Protein AF-A0A1H9RMD9-F1 (afdb_monomer_lite)

Structure (mmCIF, N/CA/C/O backbone):
data_AF-A0A1H9RMD9-F1
#
_entry.id   AF-A0A1H9RMD9-F1
#
loop_
_atom_site.group_PDB
_atom_site.id
_atom_site.type_symbol
_atom_site.label_atom_id
_atom_site.label_alt_id
_atom_site.label_comp_id
_atom_site.label_asym_id
_atom_site.label_entity_id
_atom_site.label_seq_id
_atom_site.pdbx_PDB_ins_code
_atom_site.Cartn_x
_atom_site.Cartn_y
_atom_site.Cartn_z
_atom_site.occupancy
_atom_site.B_iso_or_equiv
_atom_site.auth_seq_id
_atom_site.auth_comp_id
_atom_site.auth_asym_id
_atom_site.auth_atom_id
_atom_site.pdbx_PDB_model_num
ATOM 1 N N . MET A 1 1 ? 82.517 -25.691 -67.158 1.00 53.81 1 MET A N 1
ATOM 2 C CA . MET A 1 1 ? 81.342 -25.054 -66.534 1.00 53.81 1 MET A CA 1
ATOM 3 C C . MET A 1 1 ? 80.166 -25.959 -66.842 1.00 53.81 1 MET A C 1
ATOM 5 O O . MET A 1 1 ? 79.959 -26.253 -68.012 1.00 53.81 1 MET A O 1
ATOM 9 N N . ASP A 1 2 ? 79.542 -26.534 -65.818 1.00 80.00 2 ASP A N 1
ATOM 10 C CA . ASP A 1 2 ? 78.596 -27.642 -65.974 1.00 80.00 2 ASP A CA 1
ATOM 11 C C . ASP A 1 2 ? 77.210 -27.104 -66.353 1.00 80.00 2 ASP A C 1
ATOM 13 O O . ASP A 1 2 ? 76.654 -26.243 -65.667 1.00 80.00 2 ASP A O 1
ATOM 17 N N . THR A 1 3 ? 76.655 -27.580 -67.465 1.00 80.94 3 THR A N 1
ATOM 18 C CA . THR A 1 3 ? 75.350 -27.142 -67.985 1.00 80.94 3 THR A CA 1
ATOM 19 C C . THR A 1 3 ? 74.214 -27.405 -67.001 1.00 80.94 3 THR A C 1
ATOM 21 O O . THR A 1 3 ? 73.230 -26.668 -66.996 1.00 80.94 3 THR A O 1
ATOM 24 N N . ASN A 1 4 ? 74.371 -28.393 -66.116 1.00 83.81 4 ASN A N 1
ATOM 25 C CA . ASN A 1 4 ? 73.386 -28.693 -65.079 1.00 83.81 4 ASN A CA 1
ATOM 26 C C . ASN A 1 4 ? 73.308 -27.594 -64.007 1.00 83.81 4 ASN A C 1
ATOM 28 O O . ASN A 1 4 ? 72.232 -27.327 -63.478 1.00 83.81 4 ASN A O 1
ATOM 32 N N . GLN A 1 5 ? 74.426 -26.918 -63.734 1.00 86.50 5 GLN A N 1
ATOM 33 C CA . GLN A 1 5 ? 74.507 -25.849 -62.739 1.00 86.50 5 GLN A CA 1
ATOM 34 C C . GLN A 1 5 ? 73.858 -24.555 -63.257 1.00 86.50 5 GLN A C 1
ATOM 36 O O . GLN A 1 5 ? 73.106 -23.896 -62.542 1.00 86.50 5 GLN A O 1
ATOM 41 N N . LEU A 1 6 ? 74.050 -24.254 -64.547 1.00 87.81 6 LEU A N 1
ATOM 42 C CA . LEU A 1 6 ? 73.352 -23.153 -65.218 1.00 87.81 6 LEU A CA 1
ATOM 43 C C . LEU A 1 6 ? 71.838 -23.372 -65.246 1.00 87.81 6 LEU A C 1
ATOM 45 O O . LEU A 1 6 ? 71.088 -22.432 -65.002 1.00 87.81 6 LEU A O 1
ATOM 49 N N . LEU A 1 7 ? 71.382 -24.602 -65.503 1.00 88.06 7 LEU A N 1
ATOM 50 C CA . LEU A 1 7 ? 69.952 -24.903 -65.536 1.00 88.06 7 LEU A CA 1
ATOM 51 C C . LEU A 1 7 ? 69.302 -24.744 -64.151 1.00 88.06 7 LEU A C 1
ATOM 53 O O . LEU A 1 7 ? 68.204 -24.197 -64.053 1.00 88.06 7 LEU A O 1
ATOM 57 N N . SER A 1 8 ? 69.985 -25.171 -63.079 1.00 90.38 8 SER A N 1
ATOM 58 C CA . SER A 1 8 ? 69.480 -24.999 -61.712 1.00 90.38 8 SER A CA 1
ATOM 59 C C . SER A 1 8 ? 69.445 -23.537 -61.276 1.00 90.38 8 SER A C 1
ATOM 61 O O . SER A 1 8 ? 68.487 -23.128 -60.624 1.00 90.38 8 SER A O 1
ATOM 63 N N . ASP A 1 9 ? 70.438 -22.733 -61.666 1.00 89.38 9 ASP A N 1
ATOM 64 C CA . ASP A 1 9 ? 70.479 -21.310 -61.317 1.00 89.38 9 ASP A CA 1
ATOM 65 C C . ASP A 1 9 ? 69.422 -20.508 -62.088 1.00 89.38 9 ASP A C 1
ATOM 67 O O . ASP A 1 9 ? 68.794 -19.614 -61.521 1.00 89.38 9 ASP A O 1
ATOM 71 N N . LEU A 1 10 ? 69.141 -20.879 -63.342 1.00 88.31 10 LEU A N 1
ATOM 72 C CA . LEU A 1 10 ? 68.088 -20.257 -64.150 1.00 88.31 10 LEU A CA 1
ATOM 73 C C . LEU A 1 10 ? 66.688 -20.641 -63.657 1.00 88.31 10 LEU A C 1
ATOM 75 O O . LEU A 1 10 ? 65.811 -19.784 -63.597 1.00 88.31 10 LEU A O 1
ATOM 79 N N . ALA A 1 11 ? 66.489 -21.894 -63.234 1.00 86.06 11 ALA A N 1
ATOM 80 C CA . ALA A 1 11 ? 65.247 -22.325 -62.592 1.00 86.06 11 ALA A CA 1
ATOM 81 C C . ALA A 1 11 ? 65.020 -21.596 -61.257 1.00 86.06 11 ALA A C 1
ATOM 83 O O . ALA A 1 11 ? 63.915 -21.134 -60.984 1.00 86.06 11 ALA A O 1
ATOM 84 N N . ARG A 1 12 ? 66.075 -21.412 -60.454 1.00 87.38 12 ARG A N 1
ATOM 85 C CA . ARG A 1 12 ? 66.006 -20.700 -59.170 1.00 87.38 12 ARG A CA 1
ATOM 86 C C . ARG A 1 12 ? 65.790 -19.196 -59.347 1.00 87.38 12 ARG A C 1
ATOM 88 O O . ARG A 1 12 ? 65.047 -18.600 -58.573 1.00 87.38 12 ARG A O 1
ATOM 95 N N . ALA A 1 13 ? 66.389 -18.596 -60.377 1.00 84.44 13 ALA A N 1
ATOM 96 C CA . ALA A 1 13 ? 66.125 -17.216 -60.768 1.00 84.44 13 ALA A CA 1
ATOM 97 C C . ALA A 1 13 ? 64.687 -17.049 -61.285 1.00 84.44 13 ALA A C 1
ATOM 99 O O . ALA A 1 13 ? 64.004 -16.120 -60.875 1.00 84.44 13 ALA A O 1
ATOM 100 N N . ALA A 1 14 ? 64.188 -17.973 -62.112 1.00 82.44 14 ALA A N 1
ATOM 101 C CA . ALA A 1 14 ? 62.809 -17.946 -62.596 1.00 82.44 14 ALA A CA 1
ATOM 102 C C . ALA A 1 14 ? 61.785 -18.110 -61.457 1.00 82.44 14 ALA A C 1
ATOM 104 O O . ALA A 1 14 ? 60.787 -17.393 -61.426 1.00 82.44 14 ALA A O 1
ATOM 105 N N . ASP A 1 15 ? 62.053 -18.982 -60.479 1.00 81.44 15 ASP A N 1
ATOM 106 C CA . ASP A 1 15 ? 61.215 -19.121 -59.281 1.00 81.44 15 ASP A CA 1
ATOM 107 C C . ASP A 1 15 ? 61.269 -17.885 -58.369 1.00 81.44 15 ASP A C 1
ATOM 109 O O . ASP A 1 15 ? 60.271 -17.560 -57.724 1.00 81.44 15 ASP A O 1
ATOM 113 N N . ALA A 1 16 ? 62.396 -17.166 -58.344 1.00 77.56 16 ALA A N 1
ATOM 114 C CA . ALA A 1 16 ? 62.535 -15.909 -57.609 1.00 77.56 16 ALA A CA 1
ATOM 115 C C . ALA A 1 16 ? 61.801 -14.731 -58.277 1.00 77.56 16 ALA A C 1
ATOM 117 O O . ALA A 1 16 ? 61.480 -13.759 -57.596 1.00 77.56 16 ALA A O 1
ATOM 118 N N . VAL A 1 17 ? 61.495 -14.821 -59.578 1.00 74.19 17 VAL A N 1
ATOM 119 C CA . VAL A 1 17 ? 60.726 -13.808 -60.329 1.00 74.19 17 VAL A CA 1
ATOM 120 C C . VAL A 1 17 ? 59.241 -14.186 -60.429 1.00 74.19 17 VAL A C 1
ATOM 122 O O . VAL A 1 17 ? 58.514 -13.609 -61.232 1.00 74.19 17 VAL A O 1
ATOM 125 N N . LYS A 1 18 ? 58.731 -15.122 -59.609 1.00 68.69 18 LYS A N 1
ATOM 126 C CA . LYS A 1 18 ? 57.278 -15.352 -59.534 1.00 68.69 18 LYS A CA 1
ATOM 127 C C . LYS A 1 18 ? 56.593 -14.024 -59.174 1.00 68.69 18 LYS A C 1
ATOM 129 O O . LYS A 1 18 ? 56.817 -13.532 -58.065 1.00 68.69 18 LYS A O 1
ATOM 134 N N . PRO A 1 19 ? 55.806 -13.422 -60.091 1.00 67.75 19 PRO A N 1
ATOM 135 C CA . PRO A 1 19 ? 55.183 -12.133 -59.837 1.00 67.75 19 PRO A CA 1
ATOM 136 C C . PRO A 1 19 ? 54.309 -12.269 -58.594 1.00 67.75 19 PRO A C 1
ATOM 138 O O . PRO A 1 19 ? 53.657 -13.303 -58.400 1.00 67.75 19 PRO A O 1
ATOM 141 N N . ALA A 1 20 ? 54.353 -11.262 -57.719 1.00 70.44 20 ALA A N 1
ATOM 142 C CA . ALA A 1 20 ? 53.529 -11.246 -56.521 1.00 70.44 20 ALA A CA 1
ATOM 143 C C . ALA A 1 20 ? 52.080 -11.539 -56.932 1.00 70.44 20 ALA A C 1
ATOM 145 O O . ALA A 1 20 ? 51.579 -10.938 -57.876 1.00 70.44 20 ALA A O 1
ATOM 146 N N . GLN A 1 21 ? 51.431 -12.511 -56.285 1.00 70.50 21 GLN A N 1
ATOM 147 C CA . GLN A 1 21 ? 50.040 -12.840 -56.592 1.00 70.50 21 GLN A CA 1
ATOM 148 C C . GLN A 1 21 ? 49.174 -11.598 -56.350 1.00 70.50 21 GLN A C 1
ATOM 150 O O . GLN A 1 21 ? 48.969 -11.186 -55.205 1.00 70.50 21 GLN A O 1
ATOM 155 N N . GLU A 1 22 ? 48.707 -10.996 -57.438 1.00 71.19 22 GLU A N 1
ATOM 156 C CA . GLU A 1 22 ? 47.790 -9.866 -57.430 1.00 71.19 22 GLU A CA 1
ATOM 157 C C . GLU A 1 22 ? 46.358 -10.395 -57.395 1.00 71.19 22 GLU A C 1
ATOM 159 O O . GLU A 1 22 ? 45.977 -11.276 -58.170 1.00 71.19 22 GLU A O 1
ATOM 164 N N . TYR A 1 23 ? 45.563 -9.872 -56.466 1.00 72.12 23 TYR A N 1
ATOM 165 C CA . TYR A 1 23 ? 44.143 -10.179 -56.379 1.00 72.12 23 TYR A CA 1
ATOM 166 C C . TYR A 1 23 ? 43.391 -8.972 -56.929 1.00 72.12 23 TYR A C 1
ATOM 168 O O . TYR A 1 23 ? 43.366 -7.911 -56.308 1.00 72.12 23 TYR A O 1
ATOM 176 N N . CYS A 1 24 ? 42.793 -9.118 -58.109 1.00 75.62 24 CYS A N 1
ATOM 177 C CA . CYS A 1 24 ? 41.952 -8.075 -58.686 1.00 75.62 24 CYS A CA 1
ATOM 178 C C . CYS A 1 24 ? 40.506 -8.317 -58.225 1.00 75.62 24 CYS A C 1
ATOM 180 O O . CYS A 1 24 ? 39.916 -9.357 -58.533 1.00 75.62 24 CYS A O 1
ATOM 182 N N . PHE A 1 25 ? 39.945 -7.387 -57.447 1.00 63.28 25 PHE A N 1
ATOM 183 C CA . PHE A 1 25 ? 38.545 -7.460 -57.023 1.00 63.28 25 PHE A CA 1
ATOM 184 C C . PHE A 1 25 ? 37.649 -7.016 -58.184 1.00 63.28 25 PHE A C 1
ATOM 186 O O . PHE A 1 25 ? 37.844 -5.959 -58.778 1.00 63.28 25 PHE A O 1
ATOM 193 N N . LEU A 1 26 ? 36.694 -7.866 -58.547 1.00 59.75 26 LEU A N 1
ATOM 194 C CA . LEU A 1 26 ? 35.882 -7.735 -59.753 1.00 59.75 26 LEU A CA 1
ATOM 195 C C . LEU A 1 26 ? 34.521 -7.104 -59.396 1.00 59.75 26 LEU A C 1
ATOM 197 O O . LEU A 1 26 ? 33.868 -7.564 -58.463 1.00 59.75 26 LEU A O 1
ATOM 201 N N . TRP A 1 27 ? 34.107 -6.110 -60.196 1.00 53.94 27 TRP A N 1
ATOM 202 C CA . TRP A 1 27 ? 32.767 -5.487 -60.275 1.00 53.94 27 TRP A CA 1
ATOM 203 C C . TRP A 1 27 ? 32.401 -4.335 -59.317 1.00 53.94 27 TRP A C 1
ATOM 205 O O . TRP A 1 27 ? 31.332 -4.349 -58.712 1.00 53.94 27 TRP A O 1
ATOM 215 N N . VAL A 1 28 ? 33.193 -3.259 -59.288 1.00 50.91 28 VAL A N 1
ATOM 216 C CA . VAL A 1 28 ? 32.631 -1.909 -59.068 1.00 50.91 28 VAL A CA 1
ATOM 217 C C . VAL A 1 28 ? 33.062 -1.032 -60.247 1.00 50.91 28 VAL A C 1
ATOM 219 O O . VAL A 1 28 ? 34.211 -0.619 -60.325 1.00 50.91 28 VAL A O 1
ATOM 222 N N . ASP A 1 29 ? 32.160 -0.884 -61.221 1.00 55.88 29 ASP A N 1
ATOM 223 C CA . ASP A 1 29 ? 32.210 -0.017 -62.411 1.00 55.88 29 ASP A CA 1
ATOM 224 C C . ASP A 1 29 ? 33.599 0.271 -63.041 1.00 55.88 29 ASP A C 1
ATOM 226 O O . ASP A 1 29 ? 34.241 1.297 -62.837 1.00 55.88 29 ASP A O 1
ATOM 230 N N . TRP A 1 30 ? 33.999 -0.651 -63.923 1.00 53.75 30 TRP A N 1
ATOM 231 C CA . TRP A 1 30 ? 34.917 -0.493 -65.066 1.00 53.75 30 TRP A CA 1
ATOM 232 C C . TRP A 1 30 ? 36.423 -0.224 -64.859 1.00 53.75 30 TRP A C 1
ATOM 234 O O . TRP A 1 30 ? 37.140 -0.142 -65.856 1.00 53.75 30 TRP A O 1
ATOM 244 N N . TRP A 1 31 ? 36.956 -0.219 -63.633 1.00 49.94 31 TRP A N 1
ATOM 245 C CA . TRP A 1 31 ? 38.413 -0.194 -63.396 1.00 49.94 31 TRP A CA 1
ATOM 246 C C . TRP A 1 31 ? 38.841 -1.380 -62.525 1.00 49.94 31 TRP A C 1
ATOM 248 O O . TRP A 1 31 ? 38.428 -1.494 -61.375 1.00 49.94 31 TRP A O 1
ATOM 258 N N . ALA A 1 32 ? 39.674 -2.280 -63.063 1.00 57.38 32 ALA A N 1
ATOM 259 C CA . ALA A 1 32 ? 40.263 -3.363 -62.279 1.00 57.38 32 ALA A CA 1
ATOM 260 C C . ALA A 1 32 ? 41.388 -2.794 -61.402 1.00 57.38 32 ALA A C 1
ATOM 262 O O . ALA A 1 32 ? 42.522 -2.639 -61.851 1.00 57.38 32 ALA A O 1
ATOM 263 N N . THR A 1 33 ? 41.078 -2.459 -60.150 1.00 67.44 33 THR A N 1
ATOM 264 C CA . THR A 1 33 ? 42.100 -2.166 -59.145 1.00 67.44 33 THR A CA 1
ATOM 265 C C . THR A 1 33 ? 42.712 -3.486 -58.677 1.00 67.44 33 THR A C 1
ATOM 267 O O . THR A 1 33 ? 42.180 -4.191 -57.820 1.00 67.44 33 THR A O 1
ATOM 270 N N . CYS A 1 34 ? 43.830 -3.864 -59.295 1.00 72.50 34 CYS A N 1
ATOM 271 C CA . CYS A 1 34 ? 44.657 -4.965 -58.817 1.00 72.50 34 CYS A CA 1
ATOM 272 C C . CYS A 1 34 ? 45.493 -4.452 -57.640 1.00 72.50 34 CYS A C 1
ATOM 274 O O . CYS A 1 34 ? 46.267 -3.508 -57.783 1.00 72.50 34 CYS A O 1
ATOM 276 N N . MET A 1 35 ? 45.279 -5.035 -56.461 1.00 75.75 35 MET A N 1
ATOM 277 C CA . MET A 1 35 ? 46.030 -4.714 -55.247 1.00 75.75 35 MET A CA 1
ATOM 278 C C . MET A 1 35 ? 46.910 -5.891 -54.851 1.00 75.75 35 MET A C 1
ATOM 280 O O . MET A 1 35 ? 46.556 -7.063 -55.040 1.00 75.75 35 MET A O 1
ATOM 284 N N . THR A 1 36 ? 48.053 -5.581 -54.244 1.00 82.12 36 THR A N 1
ATOM 285 C CA . THR A 1 36 ? 48.910 -6.615 -53.669 1.00 82.12 36 THR A CA 1
ATOM 286 C C . THR A 1 36 ? 48.230 -7.236 -52.446 1.00 82.12 36 THR A C 1
ATOM 288 O O . THR A 1 36 ? 47.447 -6.598 -51.735 1.00 82.12 36 THR A O 1
ATOM 291 N N . LYS A 1 37 ? 48.559 -8.496 -52.143 1.00 81.00 37 LYS A N 1
ATOM 292 C CA . LYS A 1 37 ? 48.051 -9.199 -50.951 1.00 81.00 37 LYS A CA 1
ATOM 293 C C . LYS A 1 37 ? 48.243 -8.399 -49.653 1.00 81.00 37 LYS A C 1
ATOM 295 O O . LYS A 1 37 ? 47.388 -8.449 -48.767 1.00 81.00 37 LYS A O 1
ATOM 300 N N . ALA A 1 38 ? 49.360 -7.677 -49.543 1.00 82.56 38 ALA A N 1
ATOM 301 C CA . ALA A 1 38 ? 49.685 -6.870 -48.372 1.00 82.56 38 ALA A CA 1
ATOM 302 C C . ALA A 1 38 ? 48.685 -5.718 -48.199 1.00 82.56 38 ALA A C 1
ATOM 304 O O . ALA A 1 38 ? 48.124 -5.543 -47.118 1.00 82.56 38 ALA A O 1
ATOM 305 N N . GLU A 1 39 ? 48.386 -4.994 -49.276 1.00 82.94 39 GLU A N 1
ATOM 306 C CA . GLU A 1 39 ? 47.441 -3.880 -49.243 1.00 82.94 39 GLU A CA 1
ATOM 307 C C . GLU A 1 39 ? 46.017 -4.364 -48.946 1.00 82.94 39 GLU A C 1
ATOM 309 O O . GLU A 1 39 ? 45.337 -3.777 -48.107 1.00 82.94 39 GLU A O 1
ATOM 314 N N . TRP A 1 40 ? 45.582 -5.478 -49.547 1.00 81.38 40 TRP A N 1
ATOM 315 C CA . TRP A 1 40 ? 44.256 -6.048 -49.275 1.00 81.38 40 TRP A CA 1
ATOM 316 C C . TRP A 1 40 ? 44.070 -6.394 -47.792 1.00 81.38 40 TRP A C 1
ATOM 318 O O . TRP A 1 40 ? 43.049 -6.062 -47.187 1.00 81.38 40 TRP A O 1
ATOM 328 N N . SER A 1 41 ? 45.088 -7.008 -47.181 1.00 86.25 41 SER A N 1
ATOM 329 C CA . SER A 1 41 ? 45.054 -7.344 -45.756 1.00 86.25 41 SER A CA 1
ATOM 330 C C . SER A 1 41 ? 44.949 -6.103 -44.860 1.00 86.25 41 SER A C 1
ATOM 332 O O . SER A 1 41 ? 44.195 -6.119 -43.886 1.00 86.25 41 SER A O 1
ATOM 334 N N . GLY A 1 42 ? 45.616 -5.003 -45.234 1.00 88.50 42 GLY A N 1
ATOM 335 C CA . GLY A 1 42 ? 45.540 -3.731 -44.516 1.00 88.50 42 GLY A CA 1
ATOM 336 C C . GLY A 1 42 ? 44.139 -3.120 -44.550 1.00 88.50 42 GLY A C 1
ATOM 337 O O . GLY A 1 42 ? 43.620 -2.706 -43.513 1.00 88.50 42 GLY A O 1
ATOM 338 N N . TRP A 1 43 ? 43.479 -3.138 -45.712 1.00 87.75 43 TRP A N 1
ATOM 339 C CA . TRP A 1 43 ? 42.097 -2.663 -45.830 1.00 87.75 43 TRP A CA 1
ATOM 340 C C . TRP A 1 43 ? 41.114 -3.527 -45.048 1.00 87.75 43 TRP A C 1
ATOM 342 O O . TRP A 1 43 ? 40.283 -2.987 -44.322 1.00 87.75 43 TRP A O 1
ATOM 352 N N . MET A 1 44 ? 41.221 -4.856 -45.126 1.00 91.31 44 MET A N 1
ATOM 353 C CA . MET A 1 44 ? 40.351 -5.748 -44.351 1.00 91.31 44 MET A CA 1
ATOM 354 C C . MET A 1 44 ? 40.520 -5.551 -42.842 1.00 91.31 44 MET A C 1
ATOM 356 O O . MET A 1 44 ? 39.533 -5.576 -42.109 1.00 91.31 44 MET A O 1
ATOM 360 N N . GLN A 1 45 ? 41.741 -5.295 -42.369 1.00 92.12 45 GLN A N 1
ATOM 361 C CA . GLN A 1 45 ? 41.993 -4.956 -40.969 1.00 92.12 45 GLN A CA 1
ATOM 362 C C . GLN A 1 45 ? 41.382 -3.596 -40.589 1.00 92.12 45 GLN A C 1
ATOM 364 O O . GLN A 1 45 ? 40.785 -3.464 -39.516 1.00 92.12 45 GLN A O 1
ATOM 369 N N . ALA A 1 46 ? 41.472 -2.596 -41.470 1.00 93.56 46 ALA A N 1
ATOM 370 C CA . ALA A 1 46 ? 40.856 -1.291 -41.249 1.00 93.56 46 ALA A CA 1
ATOM 371 C C . ALA A 1 46 ? 39.320 -1.396 -41.196 1.00 93.56 46 ALA A C 1
ATOM 373 O O . ALA A 1 46 ? 38.710 -0.955 -40.224 1.00 93.56 46 ALA A O 1
ATOM 374 N N . PHE A 1 47 ? 38.689 -2.069 -42.162 1.00 94.06 47 PHE A N 1
ATOM 375 C CA . PHE A 1 47 ? 37.240 -2.289 -42.155 1.00 94.06 47 PHE A CA 1
ATOM 376 C C . PHE A 1 47 ? 36.788 -3.144 -40.974 1.00 94.06 47 PHE A C 1
ATOM 378 O O . PHE A 1 47 ? 35.806 -2.803 -40.321 1.00 94.06 47 PHE A O 1
ATOM 385 N N . GLY A 1 48 ? 37.515 -4.218 -40.663 1.00 95.62 48 GLY A N 1
ATOM 386 C CA . GLY A 1 48 ? 37.215 -5.083 -39.527 1.00 95.62 48 GLY A CA 1
ATOM 387 C C . GLY A 1 48 ? 37.265 -4.333 -38.199 1.00 95.62 48 GLY A C 1
ATOM 388 O O . GLY A 1 48 ? 36.369 -4.496 -37.375 1.00 95.62 48 GLY A O 1
ATOM 389 N N . SER A 1 49 ? 38.261 -3.462 -38.004 1.00 96.56 49 SER A N 1
ATOM 390 C CA . SER A 1 49 ? 38.368 -2.665 -36.776 1.00 96.56 49 SER A CA 1
ATOM 391 C C . SER A 1 49 ? 37.249 -1.625 -36.657 1.00 96.56 49 SER A C 1
ATOM 393 O O . SER A 1 49 ? 36.628 -1.529 -35.599 1.00 96.56 49 SER A O 1
ATOM 395 N N . VAL A 1 50 ? 36.906 -0.919 -37.740 1.00 96.31 50 VAL A N 1
ATOM 396 C CA . VAL A 1 50 ? 35.770 0.020 -37.750 1.00 96.31 50 VAL A CA 1
ATOM 397 C C . VAL A 1 50 ? 34.446 -0.709 -37.510 1.00 96.31 50 VAL A C 1
ATOM 399 O O . VAL A 1 50 ? 33.663 -0.285 -36.662 1.00 96.31 50 VAL A O 1
ATOM 402 N N . ALA A 1 51 ? 34.204 -1.829 -38.196 1.00 97.00 51 ALA A N 1
ATOM 403 C CA . ALA A 1 51 ? 32.995 -2.630 -38.019 1.00 97.00 51 ALA A CA 1
ATOM 404 C C . ALA A 1 51 ? 32.873 -3.176 -36.589 1.00 97.00 51 ALA A C 1
ATOM 406 O O . ALA A 1 51 ? 31.783 -3.148 -36.021 1.00 97.00 51 ALA A O 1
ATOM 407 N N . ALA A 1 52 ? 33.979 -3.614 -35.980 1.00 97.56 52 ALA A N 1
ATOM 408 C CA . ALA A 1 52 ? 33.997 -4.059 -34.590 1.00 97.56 52 ALA A CA 1
ATOM 409 C C . ALA A 1 52 ? 33.653 -2.923 -33.614 1.00 97.56 52 ALA A C 1
ATOM 411 O O . ALA A 1 52 ? 32.868 -3.137 -32.692 1.00 97.56 52 ALA A O 1
ATOM 412 N N . ILE A 1 53 ? 34.178 -1.710 -33.832 1.00 97.50 53 ILE A N 1
ATOM 413 C CA . ILE A 1 53 ? 33.858 -0.535 -33.004 1.00 97.50 53 ILE A CA 1
ATOM 414 C C . ILE A 1 53 ? 32.378 -0.165 -33.143 1.00 97.50 53 ILE A C 1
ATOM 416 O O . ILE A 1 53 ? 31.691 -0.008 -32.135 1.00 97.50 53 ILE A O 1
ATOM 420 N N . VAL A 1 54 ? 31.865 -0.068 -34.374 1.00 97.69 54 VAL A N 1
ATOM 421 C CA . VAL A 1 54 ? 30.444 0.230 -34.624 1.00 97.69 54 VAL A CA 1
ATOM 422 C C . VAL A 1 54 ? 29.556 -0.847 -34.000 1.00 97.69 54 VAL A C 1
ATOM 424 O O . VAL A 1 54 ? 28.592 -0.523 -33.309 1.00 97.69 54 VAL A O 1
ATOM 427 N N . GLY A 1 55 ? 29.911 -2.122 -34.171 1.00 98.06 55 GLY A N 1
ATOM 428 C CA . GLY A 1 55 ? 29.206 -3.245 -33.561 1.00 98.06 55 GLY A CA 1
ATOM 429 C C . GLY A 1 55 ? 29.186 -3.170 -32.033 1.00 98.06 55 GLY A C 1
ATOM 430 O O . GLY A 1 55 ? 28.129 -3.347 -31.432 1.00 98.06 55 GLY A O 1
ATOM 431 N N . ALA A 1 56 ? 30.316 -2.841 -31.400 1.00 97.62 56 ALA A N 1
ATOM 432 C CA . ALA A 1 56 ? 30.405 -2.680 -29.950 1.00 97.62 56 ALA A CA 1
ATOM 433 C C . ALA A 1 56 ? 29.519 -1.533 -29.435 1.00 97.62 56 ALA A C 1
ATOM 435 O O . ALA A 1 56 ? 28.825 -1.700 -28.429 1.00 97.62 56 ALA A O 1
ATOM 436 N N . VAL A 1 57 ? 29.491 -0.392 -30.134 1.00 98.19 57 VAL A N 1
ATOM 437 C CA . VAL A 1 57 ? 28.632 0.749 -29.776 1.00 98.19 57 VAL A CA 1
ATOM 438 C C . VAL A 1 57 ? 27.155 0.380 -29.904 1.00 98.19 57 VAL A C 1
ATOM 440 O O . VAL A 1 57 ? 26.404 0.558 -28.947 1.00 98.19 57 VAL A O 1
ATOM 443 N N . LEU A 1 58 ? 26.741 -0.195 -31.038 1.00 97.81 58 LEU A N 1
ATOM 444 C CA . LEU A 1 58 ? 25.344 -0.584 -31.267 1.00 97.81 58 LEU A CA 1
ATOM 445 C C . LEU A 1 58 ? 24.863 -1.628 -30.254 1.00 97.81 58 LEU A C 1
ATOM 447 O O . LEU A 1 58 ? 23.750 -1.524 -29.739 1.00 97.81 58 LEU A O 1
ATOM 451 N N . LEU A 1 59 ? 25.707 -2.612 -29.936 1.00 98.06 59 LEU A N 1
ATOM 452 C CA . LEU A 1 59 ? 25.393 -3.640 -28.948 1.00 98.06 59 LEU A CA 1
ATOM 453 C C . LEU A 1 59 ? 25.251 -3.043 -27.542 1.00 98.06 59 LEU A C 1
ATOM 455 O O . LEU A 1 59 ? 24.302 -3.374 -26.834 1.00 98.06 59 LEU A O 1
ATOM 459 N N . THR A 1 60 ? 26.132 -2.113 -27.167 1.00 97.69 60 THR A N 1
ATOM 460 C CA . THR A 1 60 ? 26.059 -1.411 -25.877 1.00 97.69 60 THR A CA 1
ATOM 461 C C . THR A 1 60 ? 24.798 -0.551 -25.783 1.00 97.69 60 THR A C 1
ATOM 463 O O . THR A 1 60 ? 24.092 -0.592 -24.777 1.00 97.69 60 THR A O 1
ATOM 466 N N . GLU A 1 61 ? 24.456 0.201 -26.833 1.00 97.56 61 GLU A N 1
ATOM 467 C CA . GLU A 1 61 ? 23.216 0.981 -26.856 1.00 97.56 61 GLU A CA 1
ATOM 468 C C . GLU A 1 61 ? 21.976 0.096 -26.736 1.00 97.56 61 GLU A C 1
ATOM 470 O O . GLU A 1 61 ? 21.032 0.447 -26.023 1.00 97.56 61 GLU A O 1
ATOM 475 N N . HIS A 1 62 ? 21.974 -1.050 -27.418 1.00 97.06 62 HIS A N 1
ATOM 476 C CA . HIS A 1 62 ? 20.875 -2.002 -27.347 1.00 97.06 62 HIS A CA 1
ATOM 477 C C . HIS A 1 62 ? 20.713 -2.569 -25.930 1.00 97.06 62 HIS A C 1
ATOM 479 O O . HIS A 1 62 ? 19.602 -2.563 -25.399 1.00 97.06 62 HIS A O 1
ATOM 485 N N . GLN A 1 63 ? 21.817 -2.961 -25.283 1.00 97.19 63 GLN A N 1
ATOM 486 C CA . GLN A 1 63 ? 21.814 -3.415 -23.888 1.00 97.19 63 GLN A CA 1
ATOM 487 C C . GLN A 1 63 ? 21.289 -2.332 -22.941 1.00 97.19 63 GLN A C 1
ATOM 489 O O . GLN A 1 63 ? 20.368 -2.587 -22.173 1.00 97.19 63 GLN A O 1
ATOM 494 N N . ILE A 1 64 ? 21.766 -1.089 -23.069 1.00 97.81 64 ILE A N 1
ATOM 495 C CA . ILE A 1 64 ? 21.310 0.030 -22.230 1.00 97.81 64 ILE A CA 1
ATOM 496 C C . ILE A 1 64 ? 19.804 0.278 -22.385 1.00 97.81 64 ILE A C 1
ATOM 498 O O . ILE A 1 64 ? 19.135 0.626 -21.410 1.00 97.81 64 ILE A O 1
ATOM 502 N N . ARG A 1 65 ? 19.248 0.153 -23.597 1.00 97.06 65 ARG A N 1
ATOM 503 C CA . ARG A 1 65 ? 17.799 0.318 -23.815 1.00 97.06 65 ARG A CA 1
ATOM 504 C C . ARG A 1 65 ? 17.011 -0.789 -23.122 1.00 97.06 65 ARG A C 1
ATOM 506 O O . ARG A 1 65 ? 16.074 -0.473 -22.393 1.00 97.06 65 ARG A O 1
ATOM 513 N N . HIS A 1 66 ? 17.438 -2.038 -23.286 1.00 96.38 66 HIS A N 1
ATOM 514 C CA . HIS A 1 66 ? 16.797 -3.183 -22.648 1.00 96.38 66 HIS A CA 1
ATOM 515 C C . HIS A 1 66 ? 16.871 -3.095 -21.113 1.00 96.38 66 HIS A C 1
ATOM 517 O O . HIS A 1 66 ? 15.865 -3.277 -20.429 1.00 96.38 66 HIS A O 1
ATOM 523 N N . ASP A 1 67 ? 18.022 -2.702 -20.563 1.00 96.38 67 ASP A N 1
ATOM 524 C CA . ASP A 1 67 ? 18.205 -2.519 -19.120 1.00 96.38 67 ASP A CA 1
ATOM 525 C C . ASP A 1 67 ? 17.348 -1.372 -18.574 1.00 96.38 67 ASP A C 1
ATOM 527 O O . ASP A 1 67 ? 16.769 -1.480 -17.493 1.00 96.38 67 ASP A O 1
ATOM 531 N N . LYS A 1 68 ? 17.201 -0.274 -19.329 1.00 97.56 68 LYS A N 1
ATOM 532 C CA . LYS A 1 68 ? 16.310 0.836 -18.957 1.00 97.56 68 LYS A CA 1
ATOM 533 C C . LYS A 1 68 ? 14.844 0.415 -18.942 1.00 97.56 68 LYS A C 1
ATOM 535 O O . LYS A 1 68 ? 14.102 0.864 -18.070 1.00 97.56 68 LYS A O 1
ATOM 540 N N . GLU A 1 69 ? 14.408 -0.394 -19.901 1.00 96.94 69 GLU A N 1
ATOM 541 C CA . GLU A 1 69 ? 13.037 -0.913 -19.950 1.00 96.94 69 GLU A CA 1
ATOM 542 C C . GLU A 1 69 ? 12.775 -1.897 -18.808 1.00 96.94 69 GLU A C 1
ATOM 544 O O . GLU A 1 69 ? 11.793 -1.736 -18.080 1.00 96.94 69 GLU A O 1
ATOM 549 N N . ALA A 1 70 ? 13.703 -2.826 -18.566 1.00 96.81 70 ALA A N 1
ATOM 550 C CA . ALA A 1 70 ? 13.641 -3.751 -17.441 1.00 96.81 70 ALA A CA 1
ATOM 551 C C . ALA A 1 70 ? 13.631 -3.015 -16.089 1.00 96.81 70 ALA A C 1
ATOM 553 O O . ALA A 1 70 ? 12.827 -3.339 -15.216 1.00 96.81 70 ALA A O 1
ATOM 554 N N . ALA A 1 71 ? 14.456 -1.976 -15.922 1.00 97.12 71 ALA A N 1
ATOM 555 C CA . ALA A 1 71 ? 14.484 -1.161 -14.709 1.00 97.12 71 ALA A CA 1
ATOM 556 C C . ALA A 1 71 ? 13.173 -0.388 -14.492 1.00 97.12 71 ALA A C 1
ATOM 558 O O . ALA A 1 71 ? 12.680 -0.319 -13.366 1.00 97.12 71 ALA A O 1
ATOM 559 N N . LYS A 1 72 ? 12.572 0.161 -15.558 1.00 96.50 72 LYS A N 1
ATOM 560 C CA . LYS A 1 72 ? 11.254 0.817 -15.485 1.00 96.50 72 LYS A CA 1
ATOM 561 C C . LYS A 1 72 ? 10.157 -0.162 -15.075 1.00 96.50 72 LYS A C 1
ATOM 563 O O . LYS A 1 72 ? 9.320 0.191 -14.246 1.00 96.50 72 LYS A O 1
ATOM 568 N N . LEU A 1 73 ? 10.164 -1.373 -15.634 1.00 95.00 73 LEU A N 1
ATOM 569 C CA . LEU A 1 73 ? 9.206 -2.416 -15.274 1.00 95.00 73 LEU A CA 1
ATOM 570 C C . LEU A 1 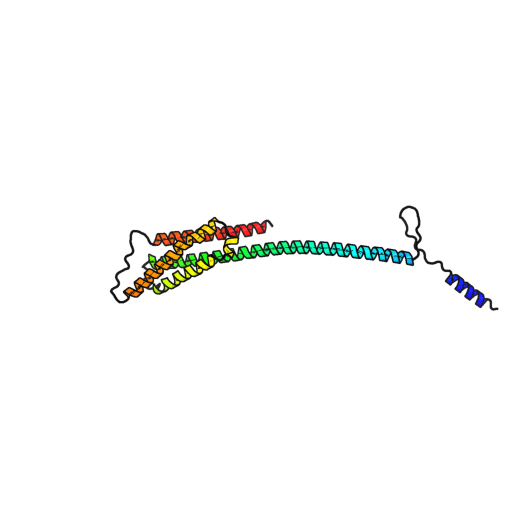73 ? 9.380 -2.838 -13.809 1.00 95.00 73 LEU A C 1
ATOM 572 O O . LEU A 1 73 ? 8.420 -2.825 -13.044 1.00 95.00 73 LEU A O 1
ATOM 576 N N . ALA A 1 74 ? 10.621 -3.084 -13.382 1.00 96.31 74 ALA A N 1
ATOM 577 C CA . ALA A 1 74 ? 10.936 -3.439 -12.002 1.00 96.31 74 ALA A CA 1
ATOM 578 C C . ALA A 1 74 ? 10.540 -2.342 -10.997 1.00 96.31 74 ALA A C 1
ATOM 580 O O . ALA A 1 74 ? 10.072 -2.659 -9.901 1.00 96.31 74 ALA A O 1
ATOM 581 N N . ALA A 1 75 ? 10.698 -1.064 -11.360 1.00 96.56 75 ALA A N 1
ATOM 582 C CA . ALA A 1 75 ? 10.267 0.063 -10.536 1.00 96.56 75 ALA A CA 1
ATOM 583 C C . ALA A 1 75 ? 8.739 0.094 -10.364 1.00 96.56 75 ALA A C 1
ATOM 585 O O . ALA A 1 75 ? 8.262 0.209 -9.235 1.00 96.56 75 ALA A O 1
ATOM 586 N N . ARG A 1 76 ? 7.976 -0.103 -11.450 1.00 93.75 76 ARG A N 1
ATOM 587 C CA . ARG A 1 76 ? 6.505 -0.209 -11.396 1.00 93.75 76 ARG A CA 1
ATOM 588 C C . ARG A 1 76 ? 6.047 -1.394 -10.543 1.00 93.75 76 ARG A C 1
ATOM 590 O O . ARG A 1 76 ? 5.157 -1.250 -9.709 1.00 93.75 76 ARG A O 1
ATOM 597 N N . ASP A 1 77 ? 6.695 -2.549 -10.683 1.00 94.69 77 ASP A N 1
ATOM 598 C CA . ASP A 1 77 ? 6.394 -3.733 -9.871 1.00 94.69 77 ASP A CA 1
ATOM 599 C C . ASP A 1 77 ? 6.746 -3.539 -8.389 1.00 94.69 77 ASP A C 1
ATOM 601 O O . ASP A 1 77 ? 6.091 -4.091 -7.499 1.00 94.69 77 ASP A O 1
ATOM 605 N N . ALA A 1 78 ? 7.807 -2.787 -8.089 1.00 96.12 78 ALA A N 1
ATOM 606 C CA . ALA A 1 78 ? 8.173 -2.438 -6.721 1.00 96.12 78 ALA A CA 1
ATOM 607 C C . ALA A 1 78 ? 7.130 -1.510 -6.084 1.00 96.12 78 ALA A C 1
ATOM 609 O O . ALA A 1 78 ? 6.670 -1.794 -4.975 1.00 96.12 78 ALA A O 1
ATOM 610 N N . GLU A 1 79 ? 6.713 -0.465 -6.801 1.00 95.25 79 GLU A N 1
ATOM 611 C CA . GLU A 1 79 ? 5.654 0.452 -6.377 1.00 95.25 79 GLU A CA 1
ATOM 612 C C . GLU A 1 79 ? 4.350 -0.309 -6.122 1.00 95.25 79 GLU A C 1
ATOM 614 O O . GLU A 1 79 ? 3.810 -0.271 -5.017 1.00 95.25 79 GLU A O 1
ATOM 619 N N . ARG A 1 80 ? 3.911 -1.134 -7.077 1.00 93.88 80 ARG A N 1
ATOM 620 C CA . ARG A 1 80 ? 2.707 -1.957 -6.925 1.00 93.88 80 ARG A CA 1
ATOM 621 C C . ARG A 1 80 ? 2.767 -2.861 -5.695 1.00 93.88 80 ARG A C 1
ATOM 623 O O . ARG A 1 80 ? 1.809 -2.929 -4.924 1.00 93.88 80 ARG A O 1
ATOM 630 N N . ARG A 1 81 ? 3.887 -3.561 -5.484 1.00 95.88 81 ARG A N 1
ATOM 631 C CA . ARG A 1 81 ? 4.067 -4.427 -4.306 1.00 95.88 81 ARG A CA 1
ATOM 632 C C . ARG A 1 81 ? 3.987 -3.640 -3.002 1.00 95.88 81 ARG A C 1
ATOM 634 O O . ARG A 1 81 ? 3.442 -4.171 -2.033 1.00 95.88 81 ARG A O 1
ATOM 641 N N . LYS A 1 82 ? 4.492 -2.401 -2.975 1.00 95.88 82 LYS A N 1
ATOM 642 C CA . LYS A 1 82 ? 4.353 -1.496 -1.826 1.00 95.88 82 LYS A CA 1
ATOM 643 C C . LYS A 1 82 ? 2.872 -1.197 -1.569 1.00 95.88 82 LYS A C 1
ATOM 645 O O . LYS A 1 82 ? 2.401 -1.484 -0.472 1.00 95.88 82 LYS A O 1
ATOM 650 N N . ILE A 1 83 ? 2.119 -0.771 -2.586 1.00 95.19 83 ILE A N 1
ATOM 651 C CA . ILE A 1 83 ? 0.690 -0.435 -2.446 1.00 95.19 83 ILE A CA 1
ATOM 652 C C . ILE A 1 83 ? -0.133 -1.640 -1.969 1.00 95.19 83 ILE A C 1
ATOM 654 O O . ILE A 1 83 ? -0.926 -1.524 -1.032 1.00 95.19 83 ILE A O 1
ATOM 658 N N . VAL A 1 84 ? 0.070 -2.819 -2.569 1.00 96.19 84 VAL A N 1
ATOM 659 C CA . VAL A 1 84 ? -0.657 -4.046 -2.195 1.00 96.19 84 VAL A CA 1
ATOM 660 C C . VAL A 1 84 ? -0.355 -4.444 -0.753 1.00 96.19 84 VAL A C 1
ATOM 662 O O . VAL A 1 84 ? -1.275 -4.782 -0.007 1.00 96.19 84 VAL A O 1
ATOM 665 N N . ARG A 1 85 ? 0.917 -4.385 -0.339 1.00 96.56 85 ARG A N 1
ATOM 666 C CA . ARG A 1 85 ? 1.327 -4.705 1.033 1.00 96.56 85 ARG A CA 1
ATOM 667 C C . ARG A 1 85 ? 0.690 -3.749 2.036 1.00 96.56 85 ARG A C 1
ATOM 669 O O . ARG A 1 85 ? 0.087 -4.218 2.998 1.00 96.56 85 ARG A O 1
ATOM 676 N N . THR A 1 86 ? 0.787 -2.445 1.790 1.00 95.94 86 THR A N 1
ATOM 677 C CA . THR A 1 86 ? 0.219 -1.411 2.662 1.00 95.94 86 THR A CA 1
AT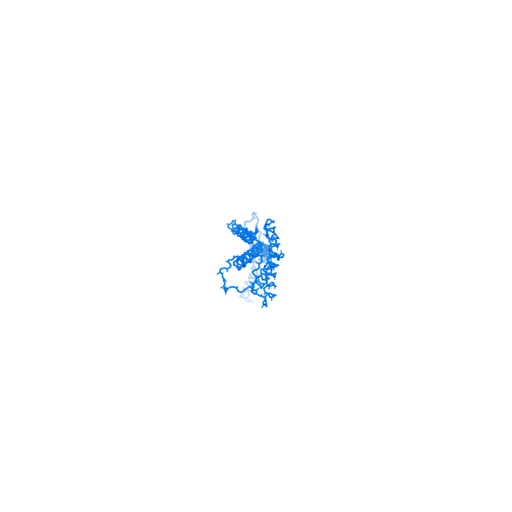OM 678 C C . THR A 1 86 ? -1.299 -1.552 2.759 1.00 95.94 86 THR A C 1
ATOM 680 O O . THR A 1 86 ? -1.840 -1.656 3.855 1.00 95.94 86 THR A O 1
ATOM 683 N N . THR A 1 87 ? -1.995 -1.682 1.627 1.00 96.56 87 THR A N 1
ATOM 684 C CA . THR A 1 87 ? -3.459 -1.851 1.601 1.00 96.56 87 THR A CA 1
ATOM 685 C C . THR A 1 87 ? -3.892 -3.130 2.322 1.00 96.56 87 THR A C 1
ATOM 687 O O . THR A 1 87 ? -4.851 -3.120 3.091 1.00 96.56 87 THR A O 1
ATOM 690 N N . HIS A 1 88 ? -3.177 -4.242 2.124 1.00 97.19 88 HIS A N 1
ATOM 691 C CA . HIS A 1 88 ? -3.459 -5.494 2.827 1.00 97.19 88 HIS A CA 1
ATOM 692 C C . HIS A 1 88 ? -3.271 -5.357 4.341 1.00 97.19 88 HIS A C 1
ATOM 694 O O . HIS A 1 88 ? -4.108 -5.833 5.110 1.00 97.19 88 HIS A O 1
ATOM 700 N N . HIS A 1 89 ? -2.196 -4.688 4.762 1.00 96.88 89 HIS A N 1
ATOM 701 C CA . HIS A 1 89 ? -1.920 -4.424 6.167 1.00 96.88 89 HIS A CA 1
ATOM 702 C C . HIS A 1 89 ? -3.030 -3.585 6.814 1.00 96.88 89 HIS A C 1
ATOM 704 O O . HIS A 1 89 ? -3.564 -3.982 7.850 1.00 96.88 89 HIS A O 1
ATOM 710 N N . LEU A 1 90 ? -3.460 -2.506 6.152 1.00 97.38 90 LEU A N 1
ATOM 711 C CA . LEU A 1 90 ? -4.570 -1.667 6.609 1.00 97.38 90 LEU A CA 1
ATOM 712 C C . LEU A 1 90 ? -5.871 -2.468 6.736 1.00 97.38 90 LEU A C 1
ATOM 714 O O . LEU A 1 90 ? -6.511 -2.418 7.781 1.00 97.38 90 LEU A O 1
ATOM 718 N N . ILE A 1 91 ? -6.227 -3.286 5.736 1.00 97.88 91 ILE A N 1
ATOM 719 C CA . ILE A 1 91 ? -7.422 -4.150 5.798 1.00 97.88 91 ILE A CA 1
ATOM 720 C C . ILE A 1 91 ? -7.363 -5.091 7.008 1.00 97.88 91 ILE A C 1
ATOM 722 O O . ILE A 1 91 ? -8.381 -5.308 7.672 1.00 97.88 91 ILE A O 1
ATOM 726 N N . ALA A 1 92 ? -6.196 -5.675 7.289 1.00 98.06 92 ALA A N 1
ATOM 727 C CA . ALA A 1 92 ? -6.016 -6.565 8.430 1.00 98.06 92 ALA A CA 1
ATOM 728 C C . ALA A 1 92 ? -6.207 -5.821 9.762 1.00 98.06 92 ALA A C 1
ATOM 730 O O . ALA A 1 92 ? -6.958 -6.302 10.612 1.00 98.06 92 ALA A O 1
ATOM 731 N N . ILE A 1 93 ? -5.607 -4.632 9.912 1.00 97.69 93 ILE A N 1
ATOM 732 C CA . ILE A 1 93 ? -5.783 -3.779 11.096 1.00 97.69 93 ILE A CA 1
ATOM 733 C C . ILE A 1 93 ? -7.254 -3.391 11.265 1.00 97.69 93 ILE A C 1
ATOM 735 O O . ILE A 1 93 ? -7.813 -3.582 12.342 1.00 97.69 93 ILE A O 1
ATOM 739 N N . THR A 1 94 ? -7.925 -2.906 10.217 1.00 98.00 94 THR A N 1
ATOM 740 C CA . THR A 1 94 ? -9.325 -2.469 10.321 1.00 98.00 94 THR A CA 1
ATOM 741 C C . THR A 1 94 ? -10.263 -3.625 10.682 1.00 98.00 94 THR A C 1
ATOM 743 O O . THR A 1 94 ? -11.190 -3.445 11.475 1.00 98.00 94 THR A O 1
ATOM 746 N N . LYS A 1 95 ? -10.015 -4.838 10.163 1.00 98.25 95 LYS A N 1
ATOM 747 C CA . LYS A 1 95 ? -10.768 -6.044 10.549 1.00 98.25 95 LYS A CA 1
ATOM 748 C C . LYS A 1 95 ? -10.538 -6.431 12.012 1.00 98.25 95 LYS A C 1
ATOM 750 O O . LYS A 1 95 ? -11.5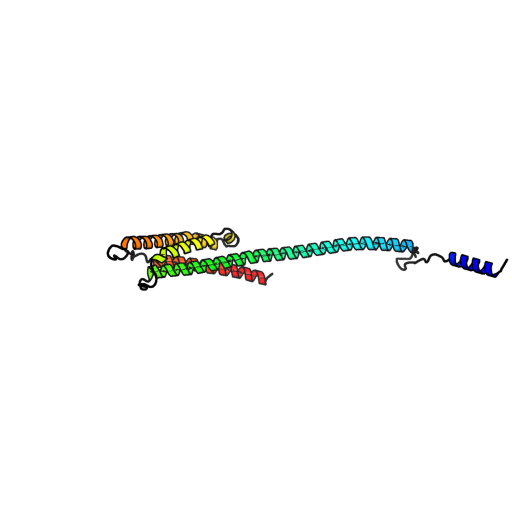11 -6.750 12.695 1.00 98.25 95 LYS A O 1
ATOM 755 N N . ASP A 1 96 ? -9.293 -6.380 12.490 1.00 98.00 96 ASP A N 1
ATOM 756 C CA . ASP A 1 96 ? -8.957 -6.628 13.901 1.00 98.00 96 ASP A CA 1
ATOM 757 C C . ASP A 1 96 ? -9.645 -5.600 14.816 1.00 98.00 96 ASP A C 1
ATOM 759 O O . ASP A 1 96 ? -10.351 -5.975 15.755 1.00 98.00 96 ASP A O 1
ATOM 763 N N . LEU A 1 97 ? -9.549 -4.306 14.482 1.00 98.12 97 LEU A N 1
ATOM 764 C CA . LEU A 1 97 ? -10.231 -3.220 15.194 1.00 98.12 97 LEU A CA 1
ATOM 765 C C . LEU A 1 97 ? -11.741 -3.458 15.267 1.00 98.12 97 LEU A C 1
ATOM 767 O O . LEU A 1 97 ? -12.320 -3.397 16.351 1.00 98.12 97 LEU A O 1
ATOM 771 N N . LYS A 1 98 ? -12.383 -3.797 14.143 1.00 98.12 98 LYS A N 1
ATOM 772 C CA . LYS A 1 98 ? -13.821 -4.096 14.103 1.00 98.12 98 LYS A CA 1
ATOM 773 C C . LYS A 1 98 ? -14.188 -5.261 15.024 1.00 98.12 98 LYS A C 1
ATOM 775 O O . LYS A 1 98 ? -15.165 -5.159 15.765 1.00 98.12 98 LYS A O 1
ATOM 780 N N . GLY A 1 99 ? -13.407 -6.343 15.012 1.00 96.94 99 GLY A N 1
ATOM 781 C CA . GLY A 1 99 ? -13.622 -7.498 15.889 1.00 96.94 99 GLY A CA 1
ATOM 782 C C . GLY A 1 99 ? -13.516 -7.145 17.375 1.00 96.94 99 GLY A C 1
ATOM 783 O O . GLY A 1 99 ? -14.344 -7.573 18.180 1.00 96.94 99 GLY A O 1
ATOM 784 N N . ARG A 1 100 ? -12.543 -6.307 17.743 1.00 96.88 100 ARG A N 1
ATOM 785 C CA . ARG A 1 100 ? -12.348 -5.851 19.127 1.00 96.88 100 ARG A CA 1
ATOM 786 C C . ARG A 1 100 ? -13.426 -4.875 19.584 1.00 96.88 100 ARG A C 1
ATOM 788 O O . ARG A 1 100 ? -13.932 -5.022 20.691 1.00 96.88 100 ARG A O 1
ATOM 795 N N . VAL A 1 101 ? -13.828 -3.927 18.736 1.00 96.81 101 VAL A N 1
ATOM 796 C CA . VAL A 1 101 ? -14.952 -3.017 19.022 1.00 96.81 101 VAL A CA 1
ATOM 797 C C . VAL A 1 101 ? -16.241 -3.810 19.231 1.00 96.81 101 VAL A C 1
ATOM 799 O O . VAL A 1 101 ? -16.970 -3.550 20.186 1.00 96.81 101 VAL A O 1
ATOM 802 N N . T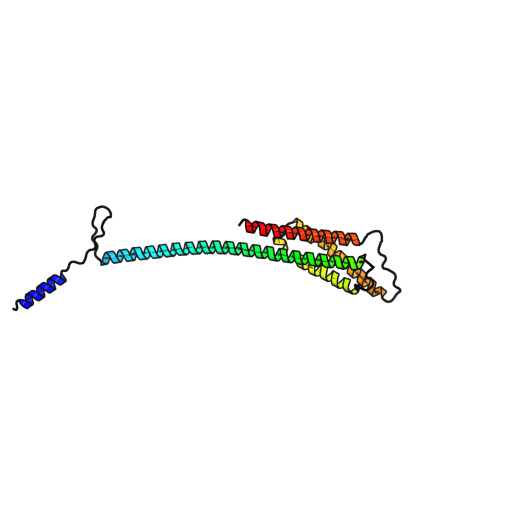YR A 1 102 ? -16.496 -4.818 18.392 1.00 95.75 102 TYR A N 1
ATOM 803 C CA . TYR A 1 102 ? -17.632 -5.725 18.557 1.00 95.75 102 TYR A CA 1
ATOM 804 C C . TYR A 1 102 ? -17.576 -6.486 19.890 1.00 95.75 102 TYR A C 1
ATOM 806 O O . TYR A 1 102 ? -18.581 -6.591 20.590 1.00 95.75 102 TYR A O 1
ATOM 814 N N . HIS A 1 103 ? -16.394 -6.961 20.291 1.00 93.38 103 HIS A N 1
ATOM 815 C CA . HIS A 1 103 ? -16.215 -7.593 21.596 1.00 93.38 103 HIS A CA 1
ATOM 816 C C . HIS A 1 103 ? -16.541 -6.636 22.751 1.00 93.38 103 HIS A C 1
ATOM 818 O O . HIS A 1 103 ? -17.292 -7.006 23.651 1.00 93.38 103 HIS A O 1
ATOM 824 N N . VAL A 1 104 ? -16.032 -5.399 22.709 1.00 93.50 104 VAL A N 1
ATOM 825 C CA . VAL A 1 104 ? -16.325 -4.390 23.739 1.00 93.50 104 VAL A CA 1
ATOM 826 C C . VAL A 1 104 ? -17.819 -4.071 23.798 1.00 93.50 104 VAL A C 1
ATOM 828 O O . VAL A 1 104 ? -18.380 -4.017 24.892 1.00 93.50 104 VAL A O 1
ATOM 831 N N . LYS A 1 105 ? -18.477 -3.926 22.639 1.00 93.31 105 LYS A N 1
ATOM 832 C CA . LYS A 1 105 ? -19.931 -3.758 22.562 1.00 93.31 105 LYS A CA 1
ATOM 833 C C . LYS A 1 105 ? -20.633 -4.871 23.339 1.00 93.31 105 LYS A C 1
ATOM 835 O O . LYS A 1 105 ? -21.377 -4.570 24.262 1.00 93.31 105 LYS A O 1
ATOM 840 N N . ASN A 1 106 ? -20.340 -6.135 23.030 1.00 90.25 106 ASN A N 1
ATOM 841 C CA . ASN A 1 106 ? -21.003 -7.276 23.668 1.00 90.25 106 ASN A CA 1
ATOM 842 C C . ASN A 1 106 ? -20.764 -7.331 25.186 1.00 90.25 106 ASN A C 1
ATOM 844 O O . ASN A 1 106 ? -21.678 -7.669 25.934 1.00 90.25 106 ASN A O 1
ATOM 848 N N . VAL A 1 107 ? -19.563 -6.974 25.657 1.00 89.06 107 VAL A N 1
ATOM 849 C CA . VAL A 1 107 ? -19.259 -6.908 27.099 1.00 89.06 107 VAL A CA 1
ATOM 850 C C . VAL A 1 107 ? -20.107 -5.843 27.804 1.00 89.06 107 VAL A C 1
ATOM 852 O O . VAL A 1 107 ? -20.543 -6.065 28.930 1.00 89.06 107 VAL A O 1
ATOM 855 N N . LEU A 1 108 ? -20.358 -4.704 27.151 1.00 87.81 108 LEU A N 1
ATOM 856 C CA . LEU A 1 108 ? -21.070 -3.569 27.745 1.00 87.81 108 LEU A CA 1
ATOM 857 C C . LEU A 1 108 ? -22.592 -3.615 27.566 1.00 87.81 108 LEU A C 1
ATOM 859 O O . LEU A 1 108 ? -23.308 -3.070 28.402 1.00 87.81 108 LEU A O 1
ATOM 863 N N . THR A 1 109 ? -23.096 -4.205 26.480 1.00 86.50 109 THR A N 1
ATOM 864 C CA . THR A 1 109 ? -24.526 -4.151 26.138 1.00 86.50 109 THR A CA 1
ATOM 865 C C . THR A 1 109 ? -25.280 -5.390 26.558 1.00 86.50 109 THR A C 1
ATOM 867 O O . THR A 1 109 ? -26.435 -5.280 26.961 1.00 86.50 109 THR A O 1
ATOM 870 N N . ASP A 1 110 ? -24.668 -6.570 26.438 1.00 74.25 110 ASP A N 1
ATOM 871 C CA . ASP A 1 110 ? -25.485 -7.773 26.469 1.00 74.25 110 ASP A CA 1
ATOM 872 C C . ASP A 1 110 ? -25.890 -8.168 27.875 1.00 74.25 110 ASP A C 1
ATOM 874 O O . ASP A 1 110 ? -26.971 -8.734 27.988 1.00 74.25 110 ASP A O 1
ATOM 878 N N . GLY A 1 111 ? -25.111 -7.862 28.924 1.00 64.25 111 GLY A N 1
ATOM 879 C CA . GLY A 1 111 ? -25.427 -8.112 30.349 1.00 64.25 111 GLY A CA 1
ATOM 880 C C . GLY A 1 111 ? -25.715 -9.579 30.736 1.00 64.25 111 GLY A C 1
ATOM 881 O O . GLY A 1 111 ? -25.531 -9.976 31.875 1.00 64.25 111 GLY A O 1
ATOM 882 N N . LYS A 1 112 ? -26.104 -10.405 29.765 1.00 55.94 112 LYS A N 1
ATOM 883 C CA . LYS A 1 112 ? -26.520 -11.805 29.790 1.00 55.94 112 LYS A CA 1
ATOM 884 C C . LYS A 1 112 ? -25.340 -12.758 29.827 1.00 55.94 112 LYS A C 1
ATOM 886 O O . LYS A 1 112 ? -25.527 -13.952 30.019 1.00 55.94 112 LYS A O 1
ATOM 891 N N . TYR A 1 113 ? -24.129 -12.248 29.638 1.00 58.47 113 TYR A N 1
ATOM 892 C CA . TYR A 1 113 ? -22.901 -13.006 29.823 1.00 58.47 113 TYR A CA 1
ATOM 893 C C . TYR A 1 113 ? -22.384 -12.828 31.254 1.00 58.47 113 TYR A C 1
ATOM 895 O O . TYR A 1 113 ? -21.205 -12.524 31.442 1.00 58.47 113 TYR A O 1
ATOM 903 N N . GLU A 1 114 ? -23.256 -13.003 32.255 1.00 60.53 114 GLU A N 1
ATOM 904 C CA . GLU A 1 114 ? -22.869 -13.057 33.669 1.00 60.53 114 GLU A CA 1
ATOM 905 C C . GLU A 1 114 ? -21.773 -14.124 33.840 1.00 60.53 114 GLU A C 1
ATOM 907 O O . GLU A 1 114 ? -22.016 -15.326 33.769 1.00 60.53 114 GLU A O 1
ATOM 912 N N . GLY A 1 115 ? -20.521 -13.675 33.961 1.00 66.31 115 GLY A N 1
ATOM 913 C CA . GLY A 1 115 ? -19.356 -14.520 34.229 1.00 66.31 115 GLY A CA 1
ATOM 914 C C . GLY A 1 115 ? -18.512 -14.970 33.029 1.00 66.31 115 GLY A C 1
ATOM 915 O O . GLY A 1 115 ? -17.444 -15.534 33.256 1.00 66.31 115 GLY A O 1
ATOM 916 N N . LYS A 1 116 ? -18.897 -14.718 31.765 1.00 75.94 116 LYS A N 1
ATOM 917 C CA . LYS A 1 116 ? -18.080 -15.188 30.616 1.00 75.94 116 LYS A CA 1
ATOM 918 C C . LYS A 1 116 ? -16.931 -14.245 30.250 1.00 75.94 116 LYS A C 1
ATOM 920 O O . LYS A 1 116 ? -15.898 -14.703 29.763 1.00 75.94 116 LYS A O 1
ATOM 925 N N . TYR A 1 117 ? -17.096 -12.945 30.487 1.00 79.81 117 TYR A N 1
ATOM 926 C CA . TYR A 1 117 ? -16.100 -11.935 30.138 1.00 79.81 117 TYR A CA 1
ATOM 927 C C . TYR A 1 117 ? -15.787 -11.066 31.355 1.00 79.81 117 TYR A C 1
ATOM 929 O O . TYR A 1 117 ? -16.644 -10.299 31.793 1.00 79.81 117 TYR A O 1
ATOM 937 N N . PRO A 1 118 ? -14.582 -11.174 31.934 1.00 83.19 118 PRO A N 1
ATOM 938 C CA . PRO A 1 118 ? -14.235 -10.367 33.088 1.00 83.19 118 PRO A CA 1
ATOM 939 C C . PRO A 1 118 ? -14.042 -8.908 32.657 1.00 83.19 118 PRO A C 1
ATOM 941 O O . PRO A 1 118 ? -13.235 -8.612 31.774 1.00 83.19 118 PRO A O 1
ATOM 944 N N . VAL A 1 119 ? -14.753 -7.987 33.316 1.00 84.38 119 VAL A N 1
ATOM 945 C CA . VAL A 1 119 ? -14.648 -6.529 33.093 1.00 84.38 119 VAL A CA 1
ATOM 946 C C . VAL A 1 119 ? -13.205 -6.035 33.261 1.00 84.38 119 VAL A C 1
ATOM 948 O O . VAL A 1 119 ? -12.793 -5.079 32.613 1.00 84.38 119 VAL A O 1
ATOM 951 N N . SER A 1 120 ? -12.385 -6.739 34.046 1.00 82.56 120 SER A N 1
ATOM 952 C CA . SER A 1 120 ? -10.954 -6.453 34.207 1.00 82.56 120 SER A CA 1
ATOM 953 C C . SER A 1 120 ? -10.134 -6.551 32.912 1.00 82.56 120 SER A C 1
ATOM 955 O O . SER A 1 120 ? -9.051 -5.971 32.838 1.00 82.56 120 SER A O 1
ATOM 957 N N . ASN A 1 121 ? -10.628 -7.242 31.878 1.00 89.38 121 ASN A N 1
ATOM 958 C CA . ASN A 1 121 ? -9.977 -7.291 30.567 1.00 89.38 121 ASN A CA 1
ATOM 959 C C . ASN A 1 121 ? -10.386 -6.133 29.647 1.00 89.38 121 ASN A C 1
ATOM 961 O O . ASN A 1 121 ? -9.715 -5.908 28.641 1.00 89.38 121 ASN A O 1
ATOM 965 N N . LEU A 1 122 ? -11.447 -5.392 29.979 1.00 91.62 122 LEU A N 1
ATOM 966 C CA . LEU A 1 122 ? -11.982 -4.324 29.136 1.00 91.62 122 LEU A CA 1
ATOM 967 C C . LEU A 1 122 ? -10.956 -3.204 28.913 1.00 91.62 122 LEU A C 1
ATOM 969 O O . LEU A 1 122 ? -10.726 -2.809 27.775 1.00 91.62 122 LEU A O 1
ATOM 973 N N . GLU A 1 123 ? -10.287 -2.776 29.987 1.00 93.62 123 GLU A N 1
ATOM 974 C CA . GLU A 1 123 ? -9.205 -1.778 29.975 1.00 93.62 123 GLU A CA 1
ATOM 975 C C . GLU A 1 123 ? -8.078 -2.194 29.011 1.00 93.62 123 GLU A C 1
ATOM 977 O O . GLU A 1 123 ? -7.667 -1.438 28.132 1.00 93.62 123 GLU A O 1
ATOM 982 N N . LYS A 1 124 ? -7.636 -3.457 29.098 1.00 95.69 124 LYS A N 1
ATOM 983 C CA . LYS A 1 124 ? -6.572 -4.000 28.235 1.00 95.69 124 LYS A CA 1
ATOM 984 C C . LYS A 1 124 ? -6.989 -4.060 26.768 1.00 95.69 124 LYS A C 1
ATOM 986 O O . LYS A 1 124 ? -6.185 -3.763 25.888 1.00 95.69 124 LYS A O 1
ATOM 991 N N . ILE A 1 125 ? -8.228 -4.469 26.495 1.00 96.12 125 ILE A N 1
ATOM 992 C CA . ILE A 1 125 ? -8.737 -4.571 25.125 1.00 96.12 125 ILE A CA 1
ATOM 993 C C . ILE A 1 125 ? -8.868 -3.182 24.513 1.00 96.12 125 ILE A C 1
ATOM 995 O O . ILE A 1 125 ? -8.423 -2.996 23.385 1.00 96.12 125 ILE A O 1
ATOM 999 N N . ALA A 1 126 ? -9.420 -2.217 25.249 1.00 95.88 126 ALA A N 1
ATOM 1000 C CA . ALA A 1 126 ? -9.593 -0.857 24.761 1.00 95.88 126 ALA A CA 1
ATOM 1001 C C . ALA A 1 126 ? -8.248 -0.179 24.471 1.00 95.88 126 ALA A C 1
ATOM 1003 O O . ALA A 1 126 ? -8.050 0.324 23.368 1.00 95.88 126 ALA A O 1
ATOM 1004 N N . LYS A 1 127 ? -7.272 -0.306 25.379 1.00 96.88 127 LYS A N 1
ATOM 1005 C CA . LYS A 1 127 ? -5.902 0.157 25.127 1.00 96.88 127 LYS A CA 1
ATOM 1006 C C . LYS A 1 127 ? -5.291 -0.484 23.878 1.00 96.88 127 LYS A C 1
ATOM 1008 O O . LYS A 1 127 ? -4.670 0.188 23.066 1.00 96.88 127 LYS A O 1
ATOM 1013 N N . SER A 1 128 ? -5.514 -1.780 23.675 1.00 97.69 128 SER A N 1
ATOM 1014 C CA . SER A 1 128 ? -4.988 -2.463 22.494 1.00 97.69 128 SER A CA 1
ATOM 1015 C C . SER A 1 128 ? -5.736 -2.106 21.193 1.00 97.69 128 SER A C 1
ATOM 1017 O O . SER A 1 128 ? -5.167 -2.253 20.113 1.00 97.69 128 SER A O 1
ATOM 1019 N N . ILE A 1 129 ? -6.987 -1.623 21.258 1.00 97.75 129 ILE A N 1
ATOM 1020 C CA . ILE A 1 129 ? -7.675 -0.995 20.110 1.00 97.75 129 ILE A CA 1
ATOM 1021 C C . ILE A 1 129 ? -6.961 0.309 19.741 1.00 97.75 129 ILE A C 1
ATOM 1023 O O . ILE A 1 129 ? -6.697 0.533 18.565 1.00 97.75 129 ILE A O 1
ATOM 1027 N N . GLU A 1 130 ? -6.628 1.141 20.727 1.00 97.69 130 GLU A N 1
ATOM 1028 C CA . GLU A 1 130 ? -5.916 2.407 20.520 1.00 97.69 130 GLU A CA 1
ATOM 1029 C C . GLU A 1 130 ? -4.531 2.188 19.901 1.00 97.69 130 GLU A C 1
ATOM 1031 O O . GLU A 1 130 ? -4.260 2.719 18.829 1.00 97.69 130 GLU A O 1
ATOM 1036 N N . GLU A 1 131 ? -3.717 1.297 20.474 1.00 97.69 131 GLU A N 1
ATOM 1037 C CA . GLU A 1 131 ? -2.397 0.933 19.929 1.00 97.69 131 GLU A CA 1
ATOM 1038 C C . GLU A 1 131 ? -2.492 0.425 18.476 1.00 97.69 131 GLU A C 1
ATOM 1040 O O . GLU A 1 131 ? -1.670 0.758 17.624 1.00 97.69 131 GLU A O 1
ATOM 1045 N N . ARG A 1 132 ? -3.517 -0.376 18.150 1.00 97.06 132 ARG A N 1
ATOM 1046 C CA . ARG A 1 132 ? -3.742 -0.843 16.770 1.00 97.06 132 ARG A CA 1
ATOM 1047 C C . ARG A 1 132 ? -4.212 0.263 15.839 1.00 97.06 132 ARG A C 1
ATOM 1049 O O . ARG A 1 132 ? -3.840 0.266 14.668 1.00 97.06 132 ARG A O 1
ATOM 1056 N N . TYR A 1 133 ? -5.006 1.197 16.334 1.00 97.88 133 TYR A N 1
ATOM 1057 C CA . TYR A 1 133 ? -5.400 2.362 15.562 1.00 97.88 133 TYR A CA 1
ATOM 1058 C C . TYR A 1 133 ? -4.201 3.265 15.259 1.00 97.88 133 TYR A C 1
ATOM 1060 O O . TYR A 1 133 ? -4.069 3.714 14.127 1.00 97.88 133 TYR A O 1
ATOM 1068 N N . GLU A 1 134 ? -3.277 3.449 16.202 1.00 96.88 134 GLU A N 1
ATOM 1069 C CA . GLU A 1 134 ? -2.046 4.214 15.973 1.00 96.88 134 GLU A CA 1
ATOM 1070 C C . GLU A 1 134 ? -1.187 3.617 14.853 1.00 96.88 134 GLU A C 1
ATOM 1072 O O . GLU A 1 134 ? -0.686 4.362 14.014 1.00 96.88 134 GLU A O 1
ATOM 1077 N N . THR A 1 135 ? -1.101 2.282 14.748 1.00 95.94 135 THR A N 1
ATOM 1078 C CA . THR A 1 135 ? -0.399 1.632 13.618 1.00 95.94 135 THR A CA 1
ATOM 1079 C C . THR A 1 135 ? -1.051 1.908 12.259 1.00 95.94 135 THR A C 1
ATOM 1081 O O . THR A 1 135 ? -0.399 1.830 11.226 1.00 95.94 135 THR A O 1
ATOM 1084 N N . MET A 1 136 ? -2.335 2.276 12.232 1.00 95.38 136 MET A N 1
ATOM 1085 C CA . MET A 1 136 ? -3.024 2.691 11.006 1.00 95.38 136 MET A CA 1
ATOM 1086 C C . MET A 1 136 ? -2.647 4.119 10.575 1.00 95.38 136 MET A C 1
ATOM 1088 O O . MET A 1 136 ? -2.908 4.491 9.433 1.00 95.38 136 MET A O 1
ATOM 1092 N N . LEU A 1 137 ? -2.052 4.915 11.473 1.00 95.50 137 LEU A N 1
ATOM 1093 C CA . LEU A 1 137 ? -1.667 6.309 11.235 1.00 95.50 137 LEU A CA 1
ATOM 1094 C C . LEU A 1 137 ? -0.223 6.467 10.734 1.00 95.50 137 LEU A C 1
ATOM 1096 O O . LEU A 1 137 ? 0.310 7.578 10.747 1.00 95.50 137 LEU A O 1
ATOM 1100 N N . GLU A 1 138 ? 0.423 5.385 10.302 1.00 94.44 138 GLU A N 1
ATOM 1101 C CA . GLU A 1 138 ? 1.774 5.449 9.748 1.00 94.44 138 GLU A CA 1
ATOM 1102 C C . GLU A 1 138 ? 1.824 6.328 8.477 1.00 94.44 138 GLU A C 1
ATOM 1104 O O . GLU A 1 138 ? 0.944 6.214 7.619 1.00 94.44 138 GLU A O 1
ATOM 1109 N N . PRO A 1 139 ? 2.849 7.192 8.307 1.00 91.88 139 PRO A N 1
ATOM 1110 C CA . PRO A 1 139 ? 2.937 8.128 7.179 1.00 91.88 139 PRO A CA 1
ATOM 1111 C C . PRO A 1 139 ? 2.832 7.457 5.804 1.00 91.88 139 PRO A C 1
ATOM 1113 O O . PRO A 1 139 ? 2.149 7.961 4.912 1.00 91.88 139 PRO A O 1
ATOM 1116 N N . ASP A 1 140 ? 3.458 6.288 5.664 1.00 91.06 140 ASP A N 1
ATOM 1117 C CA . ASP A 1 140 ? 3.520 5.517 4.421 1.00 91.06 140 ASP A CA 1
ATOM 1118 C C . ASP A 1 140 ? 2.147 5.000 3.967 1.00 91.06 140 ASP A C 1
ATOM 1120 O O . ASP A 1 140 ? 1.960 4.685 2.790 1.00 91.06 140 ASP A O 1
ATOM 1124 N N . ALA A 1 141 ? 1.176 4.905 4.882 1.00 90.94 141 ALA A N 1
ATOM 1125 C CA . ALA A 1 141 ? -0.183 4.510 4.543 1.00 90.94 141 ALA A CA 1
ATOM 1126 C C . ALA A 1 141 ? -0.881 5.584 3.703 1.00 90.94 141 ALA A C 1
ATOM 1128 O O . ALA A 1 141 ? -1.576 5.255 2.746 1.00 90.94 141 ALA A O 1
ATOM 1129 N N . TYR A 1 142 ? -0.670 6.861 4.023 1.00 95.00 142 TYR A N 1
ATOM 1130 C CA . TYR A 1 142 ? -1.408 7.972 3.421 1.00 95.00 142 TYR A CA 1
ATOM 1131 C C . TYR A 1 142 ? -0.998 8.295 1.986 1.00 95.00 142 TYR A C 1
ATOM 1133 O O . TYR A 1 142 ? -1.792 8.892 1.265 1.00 95.00 142 TYR A O 1
ATOM 1141 N N . GLU A 1 143 ? 0.195 7.874 1.558 1.00 95.62 143 GLU A N 1
ATOM 1142 C CA . GLU A 1 143 ? 0.701 8.087 0.194 1.00 95.62 143 GLU A CA 1
ATOM 1143 C C . GLU A 1 143 ? -0.248 7.508 -0.872 1.00 95.62 143 GLU A C 1
ATOM 1145 O O . GLU A 1 143 ? -0.373 8.056 -1.965 1.00 95.62 143 GLU A O 1
ATOM 1150 N N . PHE A 1 144 ? -0.958 6.427 -0.538 1.00 94.44 144 PHE A N 1
ATOM 1151 C CA . PHE A 1 144 ? -1.755 5.650 -1.494 1.00 94.44 144 PHE A CA 1
ATOM 1152 C C . PHE A 1 144 ? -3.267 5.741 -1.272 1.00 94.44 144 PHE A C 1
ATOM 1154 O O . PHE A 1 144 ? -4.037 5.129 -2.014 1.00 94.44 144 PHE A O 1
ATOM 1161 N N . LEU A 1 145 ? -3.710 6.455 -0.237 1.00 96.50 145 LEU A N 1
ATOM 1162 C CA . LEU A 1 145 ? -5.119 6.512 0.138 1.00 96.50 145 LEU A CA 1
ATOM 1163 C C . LEU A 1 145 ? -5.821 7.707 -0.497 1.00 96.50 145 LEU A C 1
ATOM 1165 O O . LEU A 1 145 ? -5.274 8.800 -0.628 1.00 96.50 145 LEU A O 1
ATOM 1169 N N . SER A 1 146 ? -7.092 7.511 -0.840 1.00 96.94 146 SER A N 1
ATOM 1170 C CA . SER A 1 146 ? -7.939 8.610 -1.290 1.00 96.94 146 SER A CA 1
ATOM 1171 C C . SER A 1 146 ? -8.257 9.560 -0.128 1.00 96.94 146 SER A C 1
ATOM 1173 O O . SER A 1 146 ? -8.404 9.122 1.015 1.00 96.94 146 SER A O 1
ATOM 1175 N N . GLY A 1 147 ? -8.436 10.854 -0.413 1.00 97.31 147 GLY A N 1
ATOM 1176 C CA . GLY A 1 147 ? -8.832 11.848 0.597 1.00 97.31 147 GLY A CA 1
ATOM 1177 C C . GLY A 1 147 ? -10.050 11.435 1.448 1.00 97.31 147 GLY A C 1
ATOM 1178 O O . GLY A 1 147 ? -9.981 11.550 2.672 1.00 97.31 147 GLY A O 1
ATOM 1179 N N . PRO A 1 148 ? -11.139 10.891 0.862 1.00 97.75 148 PRO A N 1
ATOM 1180 C CA . PRO A 1 148 ? -12.259 10.341 1.630 1.00 97.75 148 PRO A CA 1
ATOM 1181 C C . PRO A 1 148 ? -11.859 9.232 2.612 1.00 97.75 148 PRO A C 1
ATOM 1183 O O . PRO A 1 148 ? -12.317 9.234 3.753 1.00 97.75 148 PRO A O 1
ATOM 1186 N N . THR A 1 149 ? -10.970 8.323 2.205 1.00 97.88 149 THR A N 1
ATOM 1187 C CA . THR A 1 149 ? -10.475 7.239 3.066 1.00 97.88 149 THR A CA 1
AT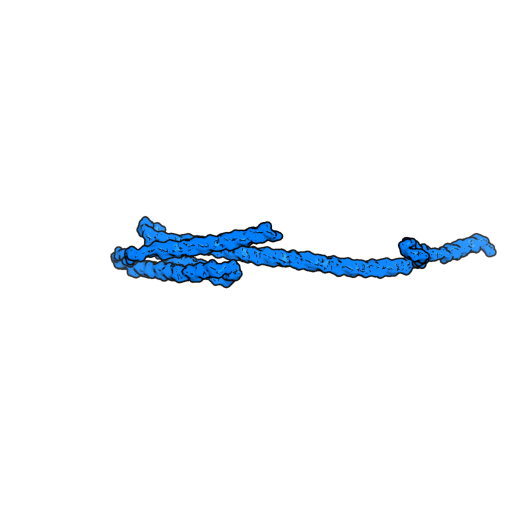OM 1188 C C . THR A 1 149 ? -9.655 7.785 4.231 1.00 97.88 149 THR A C 1
ATOM 1190 O O . THR A 1 149 ? -9.838 7.356 5.369 1.00 97.88 149 THR A O 1
ATOM 1193 N N . VAL A 1 150 ? -8.805 8.784 3.978 1.00 97.69 150 VAL A N 1
ATOM 1194 C CA . VAL A 1 150 ? -8.041 9.478 5.027 1.00 97.69 150 VAL A CA 1
ATOM 1195 C C . VAL A 1 150 ? -8.975 10.176 6.017 1.00 97.69 150 VAL A C 1
ATOM 1197 O O . VAL A 1 150 ? -8.809 10.034 7.227 1.00 97.69 150 VAL A O 1
ATOM 1200 N N . ASN A 1 151 ? -10.005 10.866 5.524 1.00 97.75 151 ASN A N 1
ATOM 1201 C CA . ASN A 1 151 ? -11.001 11.519 6.375 1.00 97.75 151 ASN A CA 1
ATOM 1202 C C . ASN A 1 151 ? -11.763 10.517 7.252 1.00 97.75 151 ASN A C 1
ATOM 1204 O O . ASN A 1 151 ? -12.043 10.821 8.412 1.00 97.75 151 ASN A O 1
ATOM 1208 N N . LEU A 1 152 ? -12.074 9.322 6.734 1.00 97.88 152 LEU A N 1
ATOM 1209 C CA . LEU A 1 152 ? -12.659 8.248 7.538 1.00 97.88 152 LEU A CA 1
ATOM 1210 C C . LEU A 1 152 ? -11.709 7.794 8.644 1.00 97.88 152 LEU A C 1
ATOM 1212 O O . LEU A 1 152 ? -12.138 7.731 9.793 1.00 97.88 152 LEU A O 1
ATOM 1216 N N . ILE A 1 153 ? -10.437 7.528 8.322 1.00 97.44 153 ILE A N 1
ATOM 1217 C CA . ILE A 1 153 ? -9.412 7.141 9.304 1.00 97.44 153 ILE A CA 1
ATOM 1218 C C . ILE A 1 153 ? -9.338 8.186 10.418 1.00 97.44 153 ILE A C 1
ATOM 1220 O O . ILE A 1 153 ? -9.565 7.854 11.577 1.00 97.44 153 ILE A O 1
ATOM 1224 N N . VAL A 1 154 ? -9.139 9.459 10.070 1.00 97.06 154 VAL A N 1
ATOM 1225 C CA . VAL A 1 154 ? -9.070 10.560 11.042 1.00 97.06 154 VAL A CA 1
ATOM 1226 C C . VAL A 1 154 ? -10.370 10.679 11.842 1.00 97.06 154 VAL A C 1
ATOM 1228 O O . VAL A 1 154 ? -10.335 10.874 13.056 1.00 97.06 154 VAL A O 1
ATOM 1231 N N . GLY A 1 155 ? -11.524 10.505 11.198 1.00 97.12 155 GLY A N 1
ATOM 1232 C CA . GLY A 1 155 ? -12.840 10.550 11.833 1.00 97.12 155 GLY A CA 1
ATOM 1233 C C . GLY A 1 155 ? -13.130 9.399 12.806 1.00 97.12 155 GLY A C 1
ATOM 1234 O O . GLY A 1 155 ? -14.056 9.520 13.612 1.00 97.12 155 GLY A O 1
ATOM 1235 N N . LEU A 1 156 ? -12.366 8.300 12.762 1.00 97.69 156 LEU A N 1
ATOM 1236 C CA . LEU A 1 156 ? -12.457 7.199 13.730 1.00 97.69 156 LEU A CA 1
ATOM 1237 C C . LEU A 1 156 ? -11.784 7.540 15.067 1.00 97.69 156 LEU A C 1
ATOM 1239 O O . LEU A 1 156 ? -12.211 7.011 16.094 1.00 97.69 156 LEU A O 1
ATOM 1243 N N . SER A 1 157 ? -10.790 8.441 15.072 1.00 97.00 157 SER A N 1
ATOM 1244 C CA . SER A 1 157 ? -10.005 8.802 16.266 1.00 97.00 157 SER A CA 1
ATOM 1245 C C . SER A 1 157 ? -10.881 9.127 17.476 1.00 97.00 157 SER A C 1
ATOM 1247 O O . SER A 1 157 ? -10.751 8.497 18.522 1.00 97.00 157 SER A O 1
ATOM 1249 N N . GLY A 1 158 ? -11.832 10.054 17.331 1.00 96.31 158 GLY A N 1
ATOM 1250 C CA . GLY A 1 158 ? -12.689 10.491 18.433 1.00 96.31 158 GLY A CA 1
ATOM 1251 C C . GLY A 1 158 ? -13.526 9.357 19.030 1.00 96.31 158 GLY A C 1
ATOM 1252 O O . GLY A 1 158 ? -13.686 9.281 20.247 1.00 96.31 158 GLY A O 1
ATOM 1253 N N . SER A 1 159 ? -14.020 8.439 18.195 1.00 97.00 159 SER A N 1
ATOM 1254 C CA . SER A 1 159 ? -14.782 7.275 18.658 1.00 97.00 159 SER A CA 1
ATOM 1255 C C . SER A 1 159 ? -13.898 6.241 19.358 1.00 97.00 159 SER A C 1
ATOM 1257 O O . SER A 1 159 ? -14.329 5.662 20.352 1.00 97.00 159 SER A O 1
ATOM 1259 N N . ILE A 1 160 ? -12.670 6.028 18.877 1.00 97.44 160 ILE A N 1
ATOM 1260 C CA . ILE A 1 160 ? -11.717 5.084 19.475 1.00 97.44 160 ILE A CA 1
ATOM 1261 C C . ILE A 1 160 ? -11.190 5.612 20.813 1.00 97.44 160 ILE A C 1
ATOM 1263 O O . ILE A 1 160 ? -11.252 4.899 21.809 1.00 97.44 160 ILE A O 1
ATOM 1267 N N . PHE A 1 161 ? -10.784 6.880 20.893 1.00 96.81 161 PHE A N 1
ATOM 1268 C CA . PHE A 1 161 ? -10.361 7.478 22.163 1.00 96.81 161 PHE A CA 1
ATOM 1269 C C . PHE A 1 161 ? -11.515 7.563 23.169 1.00 96.81 161 PHE A C 1
ATOM 1271 O O . PHE A 1 161 ? -11.331 7.289 24.356 1.00 96.81 161 PHE A O 1
ATOM 1278 N N . GLY A 1 162 ? -12.726 7.895 22.706 1.00 95.38 162 GLY A N 1
ATOM 1279 C CA . GLY A 1 162 ? -13.925 7.860 23.544 1.00 95.38 162 GLY A CA 1
ATOM 1280 C C . GLY A 1 162 ? -14.200 6.463 24.108 1.00 95.38 162 GLY A C 1
ATOM 1281 O O . GLY A 1 162 ? -14.567 6.334 25.276 1.00 95.38 162 GLY A O 1
ATOM 1282 N N . LEU A 1 163 ? -13.956 5.419 23.311 1.00 95.44 163 LEU A N 1
ATOM 1283 C CA . LEU A 1 163 ? -14.065 4.029 23.739 1.00 95.44 163 LEU A CA 1
ATOM 1284 C C . LEU A 1 163 ? -13.046 3.672 24.830 1.00 95.44 163 LEU A C 1
ATOM 1286 O O . LEU A 1 163 ? -13.438 3.064 25.827 1.00 95.44 163 LEU A O 1
ATOM 1290 N N . THR A 1 164 ? -11.777 4.068 24.679 1.00 95.69 164 THR A N 1
ATOM 1291 C CA . THR A 1 164 ? -10.752 3.852 25.716 1.00 95.69 164 THR A CA 1
ATOM 1292 C C . THR A 1 164 ? -11.152 4.520 27.026 1.00 95.69 164 THR A C 1
ATOM 1294 O O . THR A 1 164 ? -11.179 3.873 28.069 1.00 95.69 164 THR A O 1
ATOM 1297 N N . ARG A 1 165 ? -11.577 5.789 26.981 1.00 95.75 165 ARG A N 1
ATOM 1298 C CA . ARG A 1 165 ? -11.999 6.522 28.187 1.00 95.75 165 ARG A CA 1
ATOM 1299 C C . ARG A 1 165 ? -13.218 5.904 28.862 1.00 95.75 165 ARG A C 1
ATOM 1301 O O . ARG A 1 165 ? -13.277 5.861 30.090 1.00 95.75 165 ARG A O 1
ATOM 1308 N N . LEU A 1 166 ? -14.177 5.411 28.079 1.00 93.19 166 LEU A N 1
ATOM 1309 C CA . LEU A 1 166 ? -15.326 4.683 28.609 1.00 93.19 166 LEU A CA 1
ATOM 1310 C C . LEU A 1 166 ? -14.883 3.395 29.320 1.00 93.19 166 LEU A C 1
ATOM 1312 O O . LEU A 1 166 ? -15.315 3.138 30.443 1.00 93.19 166 LEU A O 1
ATOM 1316 N N . ALA A 1 167 ? -14.014 2.604 28.686 1.00 92.19 167 ALA A N 1
ATOM 1317 C CA . ALA A 1 167 ? -13.475 1.373 29.257 1.00 92.19 167 ALA A CA 1
ATOM 1318 C C . ALA A 1 167 ? -12.713 1.620 30.569 1.00 92.19 167 ALA A C 1
ATOM 1320 O O . ALA A 1 167 ? -12.944 0.906 31.547 1.00 92.19 167 ALA A O 1
ATOM 1321 N N . ASP A 1 168 ? -11.875 2.657 30.613 1.00 92.06 168 ASP A N 1
ATOM 1322 C CA . ASP A 1 168 ? -11.139 3.069 31.812 1.00 92.06 168 ASP A CA 1
ATOM 1323 C C . ASP A 1 168 ? -12.089 3.450 32.952 1.00 92.06 168 ASP A C 1
ATOM 1325 O O . ASP A 1 168 ? -11.929 2.982 34.080 1.00 92.06 168 ASP A O 1
ATOM 1329 N N . GLY A 1 169 ? -13.120 4.253 32.662 1.00 91.25 169 GLY A N 1
ATOM 1330 C CA . GLY A 1 169 ? -14.112 4.668 33.655 1.00 91.25 169 GLY A CA 1
ATOM 1331 C C . GLY A 1 169 ? -14.907 3.491 34.230 1.00 91.25 169 GLY A C 1
ATOM 1332 O O . GLY A 1 169 ? -15.132 3.421 35.442 1.00 91.25 169 GLY A O 1
ATOM 1333 N N . VAL A 1 170 ? -15.282 2.522 33.387 1.00 89.44 170 VAL A N 1
ATOM 1334 C CA . VAL A 1 170 ? -15.949 1.282 33.820 1.00 89.44 170 VAL A CA 1
ATOM 1335 C C . VAL A 1 170 ? -15.014 0.430 34.686 1.00 89.44 170 VAL A C 1
ATOM 1337 O O . VAL A 1 170 ? -15.425 -0.072 35.737 1.00 89.44 170 VAL A O 1
ATOM 1340 N N . ALA A 1 171 ? -13.746 0.294 34.292 1.00 87.44 171 ALA A N 1
ATOM 1341 C CA . ALA A 1 171 ? -12.753 -0.458 35.052 1.00 87.44 171 ALA A CA 1
ATOM 1342 C C . ALA A 1 171 ? -12.470 0.178 36.425 1.00 87.44 171 ALA A C 1
ATOM 1344 O O . ALA A 1 171 ? -12.441 -0.535 37.429 1.00 87.44 171 ALA A O 1
ATOM 1345 N N . GLN A 1 172 ? -12.320 1.504 36.496 1.00 89.19 172 GLN A N 1
ATOM 1346 C CA . GLN A 1 172 ? -12.136 2.244 37.752 1.00 89.19 172 GLN A CA 1
ATOM 1347 C C . GLN A 1 172 ? -13.351 2.108 38.675 1.00 89.19 172 GLN A C 1
ATOM 1349 O O . GLN A 1 172 ? -13.196 1.718 39.832 1.00 89.19 172 GLN A O 1
ATOM 1354 N N . SER A 1 173 ? -14.561 2.293 38.139 1.00 86.50 173 SER A N 1
ATOM 1355 C CA . SER A 1 173 ? -15.810 2.139 38.901 1.00 86.50 173 SER A CA 1
ATOM 1356 C C . SER A 1 173 ? -15.961 0.735 39.501 1.00 86.50 173 SER A C 1
ATOM 1358 O O . SER A 1 173 ? -16.513 0.570 40.588 1.00 86.50 173 SER A O 1
ATOM 1360 N N . THR A 1 174 ? -15.457 -0.287 38.803 1.00 84.44 174 THR A N 1
ATOM 1361 C CA . THR A 1 174 ? -15.474 -1.679 39.278 1.00 84.44 174 THR A CA 1
ATOM 1362 C C . THR A 1 174 ? -14.437 -1.918 40.381 1.00 84.44 174 THR A C 1
ATOM 1364 O O . THR A 1 174 ? -14.721 -2.635 41.339 1.00 84.44 174 THR A O 1
ATOM 1367 N N . LYS A 1 175 ? -13.246 -1.306 40.280 1.00 86.12 175 LYS A N 1
ATOM 1368 C CA . LYS A 1 175 ? -12.181 -1.405 41.297 1.00 86.12 175 LYS A CA 1
ATOM 1369 C C . LYS A 1 175 ? -12.604 -0.753 42.620 1.00 86.12 175 LYS A C 1
ATOM 1371 O O . LYS A 1 175 ? -12.392 -1.339 43.676 1.00 86.12 175 LYS A O 1
ATOM 1376 N N . GLU A 1 176 ? -13.241 0.416 42.566 1.00 85.19 176 GLU A N 1
ATOM 1377 C CA . GLU A 1 176 ? -13.666 1.165 43.760 1.00 85.19 176 GLU A CA 1
ATOM 1378 C C . GLU A 1 176 ? -14.846 0.514 44.500 1.00 85.19 176 GLU A C 1
ATOM 1380 O O . GLU A 1 176 ? -14.901 0.539 45.729 1.00 85.19 176 GLU A O 1
ATOM 1385 N N . LYS A 1 177 ? -15.776 -0.126 43.777 1.00 72.44 177 LYS A N 1
ATOM 1386 C CA . LYS A 1 177 ? -16.959 -0.780 44.367 1.00 72.44 177 LYS A CA 1
ATOM 1387 C C . LYS A 1 177 ? -16.706 -2.171 44.944 1.00 72.44 177 LYS A C 1
ATOM 1389 O O . LYS A 1 177 ? -17.620 -2.757 45.512 1.00 72.44 177 LYS A O 1
ATOM 1394 N N . SER A 1 178 ? -15.486 -2.699 44.877 1.00 64.88 178 SER A N 1
ATOM 1395 C CA . SER A 1 178 ? -15.186 -4.060 45.344 1.00 64.88 178 SER A CA 1
ATOM 1396 C C . SER A 1 178 ? -15.335 -4.274 46.870 1.00 64.88 178 SER A C 1
ATOM 1398 O O . SER A 1 178 ? -15.094 -5.387 47.333 1.00 64.88 178 SER A O 1
ATOM 1400 N N . GLY A 1 179 ? -15.735 -3.253 47.648 1.00 62.41 179 GLY A N 1
ATOM 1401 C CA . GLY A 1 179 ? -16.002 -3.340 49.093 1.00 62.41 179 GLY A CA 1
ATOM 1402 C C . GLY A 1 179 ? -17.387 -2.866 49.572 1.00 62.41 179 GLY A C 1
ATOM 1403 O O . GLY A 1 179 ? -17.653 -2.967 50.764 1.00 62.41 179 GLY A O 1
ATOM 1404 N N . SER A 1 180 ? -18.267 -2.370 48.694 1.00 53.19 180 SER A N 1
ATOM 1405 C CA . SER A 1 180 ? -19.621 -1.904 49.052 1.00 53.19 180 SER A CA 1
ATOM 1406 C C . SER A 1 180 ? -20.647 -2.539 48.122 1.00 53.19 180 SER A C 1
ATOM 1408 O O . SER A 1 180 ? -20.407 -2.592 46.919 1.00 53.19 180 SER A O 1
ATOM 1410 N N . ASP A 1 181 ? -21.767 -3.004 48.686 1.00 53.56 181 ASP A N 1
ATOM 1411 C CA . ASP A 1 181 ? -22.903 -3.641 48.004 1.00 53.56 181 ASP A CA 1
ATOM 1412 C C . ASP A 1 181 ? -23.081 -3.200 46.543 1.00 53.56 181 ASP A C 1
ATOM 1414 O O . ASP A 1 181 ? -23.132 -2.002 46.238 1.00 53.56 181 ASP A O 1
ATOM 1418 N N . LEU A 1 182 ? -23.176 -4.198 45.653 1.00 48.09 182 LEU A N 1
ATOM 1419 C CA . LEU A 1 182 ? -23.280 -4.096 44.193 1.00 48.09 182 LEU A CA 1
ATOM 1420 C C . LEU A 1 182 ? -24.462 -3.215 43.764 1.00 48.09 182 LEU A C 1
ATOM 1422 O O . LEU A 1 182 ? -25.511 -3.692 43.339 1.00 48.09 182 LEU A O 1
ATOM 1426 N N . THR A 1 183 ? -24.293 -1.902 43.836 1.00 53.84 183 THR A N 1
ATOM 1427 C CA . THR A 1 183 ? -25.212 -0.959 43.211 1.00 53.84 183 THR A CA 1
ATOM 1428 C C . THR A 1 183 ? -24.885 -0.926 41.721 1.00 53.84 183 THR A C 1
ATOM 1430 O O . THR A 1 183 ? -23.753 -0.565 41.363 1.00 53.84 183 THR A O 1
ATOM 1433 N N . PRO A 1 184 ? -25.824 -1.310 40.837 1.00 57.19 184 PRO A N 1
ATOM 1434 C CA . PRO A 1 184 ? -25.593 -1.316 39.400 1.00 57.19 184 PRO A CA 1
ATOM 1435 C C . PRO A 1 184 ? -25.158 0.076 38.936 1.00 57.19 184 PRO A C 1
ATOM 1437 O O . PRO A 1 184 ? -25.624 1.098 39.445 1.00 57.19 184 PRO A O 1
ATOM 1440 N N . VAL A 1 185 ? -24.207 0.120 38.002 1.00 55.59 185 VAL A N 1
ATOM 1441 C CA . VAL A 1 185 ? -23.762 1.372 37.380 1.00 55.59 185 VAL A CA 1
ATOM 1442 C C . VAL A 1 185 ? -24.993 2.041 36.756 1.00 55.59 185 VAL A C 1
ATOM 1444 O O . VAL A 1 185 ? -25.690 1.377 35.987 1.00 55.59 185 VAL A O 1
ATOM 1447 N N . PRO A 1 186 ? -25.306 3.310 37.084 1.00 54.22 186 PRO A N 1
ATOM 1448 C CA . PRO A 1 186 ? -26.448 4.002 36.504 1.00 54.22 186 PRO A CA 1
ATOM 1449 C C . PRO A 1 186 ? -26.180 4.244 35.016 1.00 54.22 186 PRO A C 1
ATOM 1451 O O . PRO A 1 186 ? -25.542 5.218 34.622 1.00 54.22 186 PRO A O 1
ATOM 1454 N N . VAL A 1 187 ? -26.643 3.320 34.178 1.00 59.88 187 VAL A N 1
ATOM 1455 C CA . VAL A 1 187 ? -26.674 3.494 32.727 1.00 59.88 187 VAL A CA 1
ATOM 1456 C C . VAL A 1 187 ? -27.829 4.439 32.428 1.00 59.88 187 VAL A C 1
ATOM 1458 O O . VAL A 1 187 ? -28.970 4.131 32.762 1.00 59.88 187 VAL A O 1
ATOM 1461 N N . ASN A 1 188 ? -27.545 5.600 31.831 1.00 59.72 188 ASN A N 1
ATOM 1462 C CA . ASN A 1 188 ? -28.593 6.511 31.378 1.00 59.72 188 ASN A CA 1
ATOM 1463 C C . ASN A 1 188 ? -29.431 5.795 30.297 1.00 59.72 188 ASN A C 1
ATOM 1465 O O . ASN A 1 188 ? -28.909 5.544 29.208 1.00 59.72 188 ASN A O 1
ATOM 1469 N N . PRO A 1 189 ? -30.707 5.459 30.559 1.00 60.06 189 PRO A N 1
ATOM 1470 C CA . PRO A 1 189 ? -31.511 4.650 29.645 1.00 60.06 189 PRO A CA 1
ATOM 1471 C C . PRO A 1 189 ? -31.861 5.388 28.343 1.00 60.06 189 PRO A C 1
ATOM 1473 O O . PRO A 1 189 ? -32.242 4.750 27.365 1.00 60.06 189 PRO A O 1
ATOM 1476 N N . ASN A 1 190 ? -31.710 6.717 28.305 1.00 55.72 190 ASN A N 1
ATOM 1477 C CA . ASN A 1 190 ? -32.160 7.545 27.185 1.00 55.72 190 ASN A CA 1
ATOM 1478 C C . ASN A 1 190 ? -31.132 7.694 26.054 1.00 55.72 190 ASN A C 1
ATOM 1480 O O . ASN A 1 190 ? -31.465 8.240 25.004 1.00 55.72 190 ASN A O 1
ATOM 1484 N N . GLN A 1 191 ? -29.902 7.206 26.227 1.00 61.12 191 GLN A N 1
ATOM 1485 C CA . GLN A 1 191 ? -28.897 7.199 25.168 1.00 61.12 191 GLN A CA 1
ATOM 1486 C C . GLN A 1 191 ? -28.349 5.783 25.053 1.00 61.12 191 GLN A C 1
ATOM 1488 O O . GLN A 1 191 ? -27.520 5.356 25.853 1.00 61.12 191 GLN A O 1
ATOM 1493 N N . SER A 1 192 ? -28.867 5.017 24.088 1.00 71.81 192 SER A N 1
ATOM 1494 C CA . SER A 1 192 ? -28.470 3.623 23.933 1.00 71.81 192 SER A CA 1
ATOM 1495 C C . SER A 1 192 ? -26.993 3.588 23.539 1.00 71.81 192 SER A C 1
ATOM 1497 O O . SER A 1 192 ? -26.644 3.883 22.395 1.00 71.81 192 SER A O 1
ATOM 1499 N N . SER A 1 193 ? -26.121 3.252 24.489 1.00 78.00 193 SER A N 1
ATOM 1500 C CA . SER A 1 193 ? -24.672 3.087 24.304 1.00 78.00 193 SER A CA 1
ATOM 1501 C C . SER A 1 193 ? -24.334 2.238 23.071 1.00 78.00 193 SER A C 1
ATOM 1503 O O . SER A 1 193 ? -23.322 2.469 22.415 1.00 78.00 193 SER A O 1
ATOM 1505 N N . THR A 1 194 ? -25.241 1.336 22.689 1.00 88.00 194 THR A N 1
ATOM 1506 C CA . THR A 1 194 ? -25.253 0.558 21.443 1.00 88.00 194 THR A CA 1
ATOM 1507 C C . THR A 1 194 ? -25.063 1.396 20.172 1.00 88.00 194 THR A C 1
ATOM 1509 O O . THR A 1 194 ? -24.291 0.986 19.310 1.00 88.00 194 THR A O 1
ATOM 1512 N N . GLN A 1 195 ? -25.674 2.582 20.062 1.00 91.81 195 GLN A N 1
ATOM 1513 C CA . GLN A 1 195 ? -25.602 3.432 18.862 1.00 91.81 195 GLN A CA 1
ATOM 1514 C C . GLN A 1 195 ? -24.177 3.907 18.562 1.00 91.81 195 GLN A C 1
ATOM 1516 O O . GLN A 1 195 ? -23.797 4.007 17.397 1.00 91.81 195 GLN A O 1
ATOM 1521 N N . ILE A 1 196 ? -23.375 4.179 19.599 1.00 92.19 196 ILE A N 1
ATOM 1522 C CA . ILE A 1 196 ? -21.975 4.600 19.432 1.00 92.19 196 ILE A CA 1
ATOM 1523 C C . ILE A 1 196 ? -21.169 3.459 18.805 1.00 92.19 196 ILE A C 1
ATOM 1525 O O . ILE A 1 196 ? -20.430 3.678 17.844 1.00 92.19 196 ILE A O 1
ATOM 1529 N N . PHE A 1 197 ? -21.356 2.236 19.307 1.00 94.69 197 PHE A N 1
ATOM 1530 C CA . PHE A 1 197 ? -20.708 1.045 18.762 1.00 94.69 197 PHE A CA 1
ATOM 1531 C C . PHE A 1 197 ? -21.168 0.738 17.341 1.00 94.69 197 PHE A C 1
ATOM 1533 O O . PHE A 1 197 ? -20.338 0.421 16.496 1.00 94.69 197 PHE A O 1
ATOM 1540 N N . ASP A 1 198 ? -22.465 0.852 17.064 1.00 95.69 198 ASP A N 1
ATOM 1541 C CA . ASP A 1 198 ? -23.024 0.586 15.737 1.00 95.69 198 ASP A CA 1
ATOM 1542 C C . ASP A 1 198 ? -22.503 1.575 14.694 1.00 95.69 198 ASP A C 1
ATOM 1544 O O . ASP A 1 198 ? -22.072 1.163 13.616 1.00 95.69 198 ASP A O 1
ATOM 1548 N N . ASN A 1 199 ? -22.433 2.862 15.042 1.00 96.06 199 ASN A N 1
ATOM 1549 C CA . ASN A 1 199 ? -21.827 3.881 14.189 1.00 96.06 199 ASN A CA 1
ATOM 1550 C C . ASN A 1 199 ? -20.335 3.592 13.944 1.00 96.06 199 ASN A C 1
ATOM 1552 O O . ASN A 1 199 ? -19.885 3.571 12.799 1.00 96.06 199 ASN A O 1
ATOM 1556 N N . LEU A 1 200 ? -19.569 3.295 15.001 1.00 97.06 200 LEU A N 1
ATOM 1557 C CA . LEU A 1 200 ? -18.146 2.968 14.878 1.00 97.06 200 LEU A CA 1
ATOM 1558 C C . LEU A 1 200 ? -17.915 1.724 14.003 1.00 97.06 200 LEU A C 1
ATOM 1560 O O . LEU A 1 200 ? -17.070 1.743 13.110 1.00 97.06 200 LEU A O 1
ATOM 1564 N N . MET A 1 201 ? -18.689 0.657 14.204 1.00 97.88 201 MET A N 1
ATOM 1565 C CA . MET A 1 201 ? -18.608 -0.554 13.383 1.00 97.88 201 MET A CA 1
ATOM 1566 C C . MET A 1 201 ? -19.003 -0.300 11.926 1.00 97.88 201 MET A C 1
ATOM 1568 O O . MET A 1 201 ? -18.389 -0.888 11.036 1.00 97.88 201 MET A O 1
ATOM 1572 N N . SER A 1 202 ? -19.990 0.567 11.675 1.00 98.19 202 SER A N 1
ATOM 1573 C CA . SER A 1 202 ? -20.381 0.971 10.321 1.00 98.19 202 SER A CA 1
ATOM 1574 C C . SER A 1 202 ? -19.250 1.717 9.618 1.00 98.19 202 SER A C 1
ATOM 1576 O O . SER A 1 202 ? -18.908 1.369 8.493 1.00 98.19 202 SER A O 1
ATOM 1578 N N . LYS A 1 203 ? -18.606 2.680 10.289 1.00 98.00 203 LYS A N 1
ATOM 1579 C CA . LYS A 1 203 ? -17.452 3.407 9.733 1.00 98.00 203 LYS A CA 1
ATOM 1580 C C . LYS A 1 203 ? -16.251 2.494 9.479 1.00 98.00 203 LYS A C 1
ATOM 1582 O O . LYS A 1 203 ? -15.586 2.621 8.457 1.00 98.00 203 LYS A O 1
ATOM 1587 N N . LEU A 1 204 ? -15.977 1.549 10.383 1.00 98.19 204 LEU A N 1
ATOM 1588 C CA . LEU A 1 204 ? -14.930 0.541 10.176 1.00 98.19 204 LEU A CA 1
ATOM 1589 C C . LEU A 1 204 ? -15.252 -0.373 8.988 1.00 98.19 204 LEU A C 1
ATOM 1591 O O . LEU A 1 204 ? -14.347 -0.749 8.248 1.00 98.19 204 LEU A O 1
ATOM 1595 N N . GLN A 1 205 ? -16.524 -0.725 8.785 1.00 98.38 205 GLN A N 1
ATOM 1596 C CA . GLN A 1 205 ? -16.949 -1.486 7.611 1.00 98.38 205 GLN A CA 1
ATOM 1597 C C . GLN A 1 205 ? -16.774 -0.675 6.323 1.00 98.38 205 GLN A C 1
ATOM 1599 O O . GLN A 1 205 ? -16.184 -1.183 5.376 1.00 98.38 205 GLN A O 1
ATOM 1604 N N . GLU A 1 206 ? -17.203 0.586 6.317 1.00 98.31 206 GLU A N 1
ATOM 1605 C CA . GLU A 1 206 ? -17.019 1.495 5.184 1.00 98.31 206 GLU A CA 1
ATOM 1606 C C . GLU A 1 206 ? -15.536 1.637 4.811 1.00 98.31 206 GLU A C 1
ATOM 1608 O O . GLU A 1 206 ? -15.175 1.551 3.638 1.00 98.31 206 GLU A O 1
ATOM 1613 N N . LEU A 1 207 ? -14.656 1.767 5.809 1.00 98.19 207 LEU A N 1
ATOM 1614 C CA . LEU A 1 207 ? -13.211 1.805 5.598 1.00 98.19 207 LEU A CA 1
ATOM 1615 C C . LEU A 1 207 ? -12.690 0.505 4.960 1.00 98.19 207 LEU A C 1
ATOM 1617 O O . LEU A 1 207 ? -11.911 0.561 4.009 1.00 98.19 207 LEU A O 1
ATOM 1621 N N . ILE A 1 208 ? -13.138 -0.665 5.430 1.00 98.31 208 ILE A N 1
ATOM 1622 C CA . ILE A 1 208 ? -12.780 -1.958 4.821 1.00 98.31 208 ILE A CA 1
ATOM 1623 C C . ILE A 1 208 ? -13.222 -2.003 3.352 1.00 98.31 208 ILE A C 1
ATOM 1625 O O . ILE A 1 208 ? -12.451 -2.449 2.501 1.00 98.31 208 ILE A O 1
ATOM 1629 N N . ASP A 1 209 ? -14.433 -1.541 3.047 1.00 98.19 209 ASP A N 1
ATOM 1630 C CA . ASP A 1 209 ? -14.982 -1.568 1.691 1.00 98.19 209 ASP A CA 1
ATOM 1631 C C . ASP A 1 209 ? -14.206 -0.635 0.750 1.00 98.19 209 ASP A C 1
ATOM 1633 O O . ASP A 1 209 ? -13.854 -1.042 -0.360 1.00 98.19 209 ASP A O 1
ATOM 1637 N N . GLN A 1 210 ? -13.833 0.564 1.211 1.00 98.06 210 GLN A N 1
ATOM 1638 C CA . GLN A 1 210 ? -12.979 1.480 0.446 1.00 98.06 210 GLN A CA 1
ATOM 1639 C C . GLN A 1 210 ? -11.577 0.906 0.199 1.00 98.06 210 GLN A C 1
ATOM 1641 O O . GLN A 1 210 ? -11.072 0.972 -0.922 1.00 98.06 210 GLN A O 1
ATOM 1646 N N . LEU A 1 211 ? -10.958 0.284 1.208 1.00 97.56 211 LEU A N 1
ATOM 1647 C CA . LEU A 1 211 ? -9.650 -0.360 1.052 1.00 97.56 211 LEU A CA 1
ATOM 1648 C C . LEU A 1 211 ? -9.711 -1.565 0.098 1.00 97.56 211 LEU A C 1
ATOM 1650 O O . LEU A 1 211 ? -8.786 -1.792 -0.684 1.00 97.56 211 LEU A O 1
ATOM 1654 N N . MET A 1 212 ? -10.802 -2.339 0.116 1.00 97.75 212 MET A N 1
ATOM 1655 C CA . MET A 1 212 ? -11.009 -3.434 -0.838 1.00 97.75 212 MET A CA 1
ATOM 1656 C C . MET A 1 212 ? -11.251 -2.922 -2.263 1.00 97.75 212 MET A C 1
ATOM 1658 O O . MET A 1 212 ? -10.742 -3.524 -3.210 1.00 97.75 212 MET A O 1
ATOM 1662 N N . ALA A 1 213 ? -11.970 -1.809 -2.426 1.00 97.44 213 ALA A N 1
ATOM 1663 C CA . ALA A 1 213 ? -12.150 -1.160 -3.722 1.00 97.44 213 ALA A CA 1
ATOM 1664 C C . ALA A 1 213 ? -10.812 -0.671 -4.301 1.00 97.44 213 ALA A C 1
ATOM 1666 O O . ALA A 1 213 ? -10.525 -0.952 -5.464 1.00 97.44 213 ALA A O 1
ATOM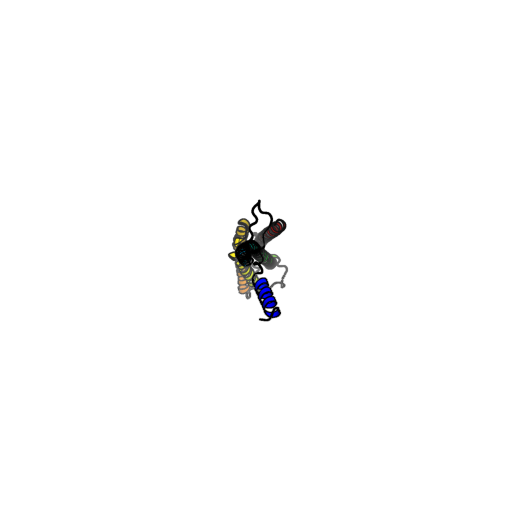 1667 N N . LEU A 1 214 ? -9.966 -0.042 -3.475 1.00 96.38 214 LEU A N 1
ATOM 1668 C CA . LEU A 1 214 ? -8.610 0.371 -3.855 1.00 96.38 214 LEU A CA 1
ATOM 1669 C C . LEU A 1 214 ? -7.746 -0.827 -4.269 1.00 96.38 214 LEU A C 1
ATOM 1671 O O . LEU A 1 214 ? -7.076 -0.800 -5.298 1.00 96.38 214 LEU A O 1
ATOM 1675 N N . ARG A 1 215 ? -7.793 -1.925 -3.506 1.00 96.19 215 ARG A N 1
ATOM 1676 C CA . ARG A 1 215 ? -7.082 -3.154 -3.879 1.00 96.19 215 ARG A CA 1
ATOM 1677 C C . ARG A 1 215 ? -7.535 -3.676 -5.244 1.00 96.19 215 ARG A C 1
ATOM 1679 O O . ARG A 1 215 ? -6.704 -4.051 -6.063 1.00 96.19 215 ARG A O 1
ATOM 1686 N N . LYS A 1 216 ? -8.846 -3.683 -5.492 1.00 96.75 216 LYS A N 1
ATOM 1687 C CA . LYS A 1 216 ? -9.415 -4.169 -6.751 1.00 96.75 216 LYS A CA 1
ATOM 1688 C C . LYS A 1 216 ? -9.019 -3.292 -7.942 1.00 96.75 216 LYS A C 1
ATOM 1690 O O . LYS A 1 216 ? -8.769 -3.841 -9.010 1.00 96.75 216 LYS A O 1
ATOM 1695 N N . SER A 1 217 ? -8.944 -1.967 -7.786 1.00 96.00 217 SER A N 1
ATOM 1696 C CA . SER A 1 217 ? -8.512 -1.092 -8.887 1.00 96.00 217 SER A CA 1
ATOM 1697 C C . SER A 1 217 ? -7.064 -1.367 -9.303 1.00 96.00 217 SER A C 1
ATOM 1699 O O . SER A 1 217 ? -6.781 -1.404 -10.494 1.00 96.00 217 SER A O 1
ATOM 1701 N N . ILE A 1 218 ? -6.182 -1.673 -8.345 1.00 94.38 218 ILE A N 1
ATOM 1702 C CA . ILE A 1 218 ? -4.775 -2.020 -8.613 1.00 94.38 218 ILE A CA 1
ATOM 1703 C C . ILE A 1 218 ? -4.645 -3.330 -9.402 1.00 94.38 218 ILE A C 1
ATOM 1705 O O . ILE A 1 218 ? -3.752 -3.465 -10.238 1.00 94.38 218 ILE A O 1
ATOM 1709 N N . ASP A 1 219 ? -5.513 -4.307 -9.136 1.00 93.81 219 ASP A N 1
ATOM 1710 C CA . ASP A 1 219 ? -5.501 -5.581 -9.861 1.00 93.81 219 ASP A CA 1
ATOM 1711 C C . ASP A 1 219 ? -6.032 -5.419 -11.298 1.00 93.81 219 ASP A C 1
ATOM 1713 O O . ASP A 1 219 ? -5.479 -6.009 -12.221 1.00 93.81 219 ASP A O 1
ATOM 1717 N N . VAL A 1 220 ? -7.028 -4.550 -11.521 1.00 95.00 220 VAL A N 1
ATOM 1718 C CA . VAL A 1 220 ? -7.544 -4.239 -12.872 1.00 95.00 220 VAL A CA 1
ATOM 1719 C C . VAL A 1 220 ? -6.509 -3.505 -13.727 1.00 95.00 220 VAL A C 1
ATOM 1721 O O . VAL A 1 220 ? -6.406 -3.765 -14.925 1.00 95.00 220 VAL A O 1
ATOM 1724 N N . ASP A 1 221 ? -5.733 -2.599 -13.132 1.00 90.31 221 ASP A N 1
ATOM 1725 C CA . ASP A 1 221 ? -4.670 -1.892 -13.852 1.00 90.31 221 ASP A CA 1
ATOM 1726 C C . ASP A 1 221 ? -3.539 -2.840 -14.287 1.00 90.31 221 ASP A C 1
ATOM 1728 O O . ASP A 1 221 ? -2.879 -2.577 -15.291 1.00 90.31 221 ASP A O 1
ATOM 1732 N N . GLN A 1 222 ? -3.360 -3.977 -13.597 1.00 89.06 222 GLN A N 1
ATOM 1733 C CA . GLN A 1 222 ? -2.410 -5.016 -14.002 1.00 89.06 222 GLN A CA 1
ATOM 1734 C C . GLN A 1 222 ? -2.864 -5.752 -15.268 1.00 89.06 222 GLN A C 1
ATOM 1736 O O . GLN A 1 222 ? -2.040 -6.047 -16.122 1.00 89.06 222 GLN A O 1
ATOM 1741 N N . GLU A 1 223 ? -4.153 -6.068 -15.399 1.00 89.62 223 GLU A N 1
ATOM 1742 C CA . GLU A 1 223 ? -4.659 -6.839 -16.546 1.00 89.62 223 GLU A CA 1
ATOM 1743 C C . GLU A 1 223 ? -4.615 -6.054 -17.866 1.00 89.62 223 GLU A C 1
ATOM 1745 O O . GLU A 1 223 ? -4.682 -6.645 -18.942 1.00 89.62 223 GLU A O 1
ATOM 1750 N N . LYS A 1 224 ? -4.521 -4.721 -17.792 1.00 88.19 224 LYS A N 1
ATOM 1751 C CA . LYS A 1 224 ? -4.462 -3.834 -18.963 1.00 88.19 224 LYS A CA 1
ATOM 1752 C C . LYS A 1 224 ? -3.040 -3.497 -19.418 1.00 88.19 224 LYS A C 1
ATOM 1754 O O . LYS A 1 224 ? -2.902 -2.921 -20.498 1.00 88.19 224 LYS A O 1
ATOM 1759 N N . ALA A 1 225 ? -2.036 -3.766 -18.584 1.00 76.50 225 ALA A N 1
ATOM 1760 C CA . ALA A 1 225 ? -0.631 -3.444 -18.832 1.00 76.50 225 ALA A CA 1
ATOM 1761 C C . ALA A 1 225 ? 0.094 -4.609 -19.515 1.00 76.50 225 ALA A C 1
ATOM 1763 O O . ALA A 1 225 ? 0.914 -4.312 -20.412 1.00 76.50 225 ALA A O 1
#

Foldseek 3Di:
DDPVVVVVVVVVVVVVPPPQDWDFDDDDPDDGPTDGPVVVVVVCVVVVVVVVVVVVVVVVVVVVVVVVVVVVVVVVVVVLVLLLVLLVLLLVLLVVLLVLLVVLLCVPAVVVPVPPDDLLCLLVSLVVSVVSLVVCVDPSSVVQADPVLVVLSVVLVVLSVVSNVVSVVSNVVVVVCPPPPDDDDPDPPPDRPSVSSVVSSVSSVVSSVRSVVSSVVSVVVVVVD

Organism: NCBI:txid180197

Radius of gyration: 44.34 Å; chains: 1; bounding box: 114×40×117 Å

pLDDT: mean 87.54, std 13.58, range [48.09, 98.38]

Sequence (225 aa):
MDTNQLLSDLARAADAVKPAQEYCFLWVDWWATCMTKAEWSGWMQAFGSVAAIVGAVLLTEHQIRHDKEAAKLAARDAERRKIVRTTHHLIAITKDLKGRVYHVKNVLTDGKYEGKYPVSNLEKIAKSIEERYETMLEPDAYEFLSGPTVNLIVGLSGSIFGLTRLADGVAQSTKEKSGSDLTPVPVNPNQSSTQIFDNLMSKLQELIDQLMALRKSIDVDQEKA

Secondary structure (DSSP, 8-state):
--HHHHHHHHHHHHHHT----EEE---STT---EEEHHHHHHHHHHHHHHHHHHHHHHHHHHHHHHHHHHHHHHHHHHHHHHHHHHHHHHHHHHHHHHHHHHHHHHHHH----TTTS-GGGHHHHHHHHHHHHHHTT-HHHHTTS-HHHHHHHHHHHHHHHHHHHHHHHHHHHHHHGGGS--PPP---TTS-THHHHHHHHHHHHHHHHHHHHHHHHHHHHHHT-